Protein AF-0000000081436185 (afdb_homodimer)

Foldseek 3Di:
DPPPPPPPPPPPPPPPPPPPPPPPPPVPVPPPLPECQAPAAEEEAEEEQAPVCFPVNLVVVLVVCLVPVVSFQEAQDDDVVSNGGGYFYWYWYDFPDIDTQGDRHQDGDSVSVSVSSNPGHRDHRPPGDPPD/DDDDDPPPPPPPPPPPPPPPPPPPPPPPVPPPLPECQAPAAEEEAEEEQAPVCFPVNLVVVLVVCLVPVVSFQEAQDDDVVSNGGGYFYWYWYDAPDIDTQGDRHQDGDSVSVSVSSNPGHRDHRPRGPPPD

Structure (mmCIF, N/CA/C/O backbone):
data_AF-0000000081436185-model_v1
#
loop_
_entity.id
_entity.type
_entity.pdbx_description
1 polymer 'VWFA domain-containing protein'
#
loop_
_atom_site.group_PDB
_atom_site.id
_atom_site.type_symbol
_atom_site.label_atom_id
_atom_site.label_alt_id
_atom_site.label_comp_id
_atom_site.label_asym_id
_atom_site.label_entity_id
_atom_site.label_seq_id
_atom_site.pdbx_PDB_ins_code
_atom_site.Cartn_x
_atom_site.Cartn_y
_atom_site.Cartn_z
_atom_site.occupancy
_atom_site.B_iso_or_equiv
_atom_site.auth_seq_id
_atom_site.auth_comp_id
_atom_site.auth_asym_id
_atom_site.auth_atom_id
_atom_site.pdbx_PDB_model_num
ATOM 1 N N . MET A 1 1 ? 28.109 51 87.062 1 25.92 1 MET A N 1
ATOM 2 C CA . MET A 1 1 ? 27.281 50.312 86.125 1 25.92 1 MET A CA 1
ATOM 3 C C . MET A 1 1 ? 28.109 49.875 84.875 1 25.92 1 MET A C 1
ATOM 5 O O . MET A 1 1 ? 28.688 50.688 84.188 1 25.92 1 MET A O 1
ATOM 9 N N . LYS A 1 2 ? 28.938 48.719 85.125 1 35.31 2 LYS A N 1
ATOM 10 C CA . LYS A 1 2 ? 29.828 47.969 84.25 1 35.31 2 LYS A CA 1
ATOM 11 C C . LYS A 1 2 ? 29.141 47.562 82.938 1 35.31 2 LYS A C 1
ATOM 13 O O . LYS A 1 2 ? 28.109 46.906 83 1 35.31 2 LYS A O 1
ATOM 18 N N . PHE A 1 3 ? 29.219 48.5 81.938 1 30.78 3 PHE A N 1
ATOM 19 C CA . PHE A 1 3 ? 28.734 48.406 80.562 1 30.78 3 PHE A CA 1
ATOM 20 C C . PHE A 1 3 ? 29.312 47.188 79.875 1 30.78 3 PHE A C 1
ATOM 22 O O . PHE A 1 3 ? 30.531 47.094 79.688 1 30.78 3 PHE A O 1
ATOM 29 N N . ASN A 1 4 ? 28.812 45.969 80.125 1 37.28 4 ASN A N 1
ATOM 30 C CA . ASN A 1 4 ? 29.219 44.75 79.5 1 37.28 4 ASN A CA 1
ATOM 31 C C . ASN A 1 4 ? 28.984 44.781 78 1 37.28 4 ASN A C 1
ATOM 33 O O . ASN A 1 4 ? 27.859 45.062 77.562 1 37.28 4 ASN A O 1
ATOM 37 N N . LEU A 1 5 ? 29.938 45.219 77.188 1 37 5 LEU A N 1
ATOM 38 C CA . LEU A 1 5 ? 30.062 45.25 75.75 1 37 5 LEU A CA 1
ATOM 39 C C . LEU A 1 5 ? 29.844 43.875 75.125 1 37 5 LEU A C 1
ATOM 41 O O . LEU A 1 5 ? 30.578 42.938 75.438 1 37 5 LEU A O 1
ATOM 45 N N . LEU A 1 6 ? 28.609 43.438 74.875 1 37.09 6 LEU A N 1
ATOM 46 C CA . LEU A 1 6 ? 28.219 42.188 74.25 1 37.09 6 LEU A CA 1
ATOM 47 C C . LEU A 1 6 ? 28.719 42.094 72.812 1 37.09 6 LEU A C 1
ATOM 49 O O . LEU A 1 6 ? 28.531 43.031 72.062 1 37.09 6 LEU A O 1
ATOM 53 N N . PHE A 1 7 ? 29.844 41.375 72.562 1 37.44 7 PHE A N 1
ATOM 54 C CA . PHE A 1 7 ? 30.531 41.031 71.312 1 37.44 7 PHE A CA 1
ATOM 55 C C . PHE A 1 7 ? 29.609 40.219 70.438 1 37.44 7 PHE A C 1
ATOM 57 O O . PHE A 1 7 ? 29.125 39.156 70.812 1 37.44 7 PHE A O 1
ATOM 64 N N . PHE A 1 8 ? 28.734 40.844 69.625 1 36.94 8 PHE A N 1
ATOM 65 C CA . PHE A 1 8 ? 27.859 40.188 68.625 1 36.94 8 PHE A CA 1
ATOM 66 C C . PHE A 1 8 ? 28.688 39.562 67.5 1 36.94 8 PHE A C 1
ATOM 68 O O . PHE A 1 8 ? 29.484 40.219 66.875 1 36.94 8 PHE A O 1
ATOM 75 N N . THR A 1 9 ? 29.156 38.281 67.625 1 36.5 9 THR A N 1
ATOM 76 C CA . THR A 1 9 ? 29.875 37.5 66.625 1 36.5 9 THR A CA 1
ATOM 77 C C . THR A 1 9 ? 29.016 37.312 65.375 1 36.5 9 THR A C 1
ATOM 79 O O . THR A 1 9 ? 27.875 36.844 65.5 1 36.5 9 THR A O 1
ATOM 82 N N . ALA A 1 10 ? 29.047 38.188 64.375 1 36.97 10 ALA A N 1
ATOM 83 C CA . ALA A 1 10 ? 28.391 38.125 63.094 1 36.97 10 ALA A CA 1
ATOM 84 C C . ALA A 1 10 ? 28.812 36.875 62.312 1 36.97 10 ALA A C 1
ATOM 86 O O . ALA A 1 10 ? 30 36.656 62.094 1 36.97 10 ALA A O 1
ATOM 87 N N . LEU A 1 11 ? 28.141 35.688 62.531 1 37.94 11 LEU A N 1
ATOM 88 C CA . LEU A 1 11 ? 28.359 34.469 61.781 1 37.94 11 LEU A CA 1
ATOM 89 C C . LEU A 1 11 ? 28.078 34.656 60.312 1 37.94 11 LEU A C 1
ATOM 91 O O . LEU A 1 11 ? 27 35.125 59.938 1 37.94 11 LEU A O 1
ATOM 95 N N . PHE A 1 12 ? 29.125 34.969 59.438 1 36.16 12 PHE A N 1
ATOM 96 C CA . PHE A 1 12 ? 29.109 35.094 58 1 36.16 12 PHE A CA 1
ATOM 97 C C . PHE A 1 12 ? 28.719 33.781 57.344 1 36.16 12 PHE A C 1
ATOM 99 O O . PHE A 1 12 ? 29.406 32.781 57.5 1 36.16 12 PHE A O 1
ATOM 106 N N . VAL A 1 13 ? 27.453 33.406 57.281 1 36.16 13 VAL A N 1
ATOM 107 C CA . VAL A 1 13 ? 27 32.188 56.562 1 36.16 13 VAL A CA 1
ATOM 108 C C . VAL A 1 13 ? 27.328 32.312 55.094 1 36.16 13 VAL A C 1
ATOM 110 O O . VAL A 1 13 ? 26.875 33.25 54.406 1 36.16 13 VAL A O 1
ATOM 113 N N . VAL A 1 14 ? 28.562 31.984 54.625 1 35.5 14 VAL A N 1
ATOM 114 C CA . VAL A 1 14 ? 28.906 31.922 53.219 1 35.5 14 VAL A CA 1
ATOM 115 C C . VAL A 1 14 ? 27.969 30.953 52.5 1 35.5 14 VAL A C 1
ATOM 117 O O . VAL A 1 14 ? 27.812 29.797 52.906 1 35.5 14 VAL A O 1
ATOM 120 N N . LEU A 1 15 ? 26.828 31.422 52 1 36 15 LEU A N 1
ATOM 121 C CA . LEU A 1 15 ? 25.906 30.703 51.094 1 36 15 LEU A CA 1
ATOM 122 C C . LEU A 1 15 ? 26.656 30.141 49.875 1 36 15 LEU A C 1
ATOM 124 O O . LEU A 1 15 ? 27.281 30.891 49.125 1 36 15 LEU A O 1
ATOM 128 N N . ASN A 1 16 ? 27.312 28.938 50.031 1 40.06 16 ASN A N 1
ATOM 129 C CA . ASN A 1 16 ? 27.828 28.234 48.875 1 40.06 16 ASN A CA 1
ATOM 130 C C . ASN A 1 16 ? 26.766 28.109 47.781 1 40.06 16 ASN A C 1
ATOM 132 O O . ASN A 1 16 ? 25.688 27.562 48.031 1 40.06 16 ASN A O 1
ATOM 136 N N . ALA A 1 17 ? 26.641 29.078 46.875 1 41.31 17 ALA A N 1
ATOM 137 C CA . ALA A 1 17 ? 25.844 28.922 45.625 1 41.31 17 ALA A CA 1
ATOM 138 C C . ALA A 1 17 ? 26.219 27.641 44.906 1 41.31 17 ALA A C 1
ATOM 140 O O . ALA A 1 17 ? 27.375 27.469 44.5 1 41.31 17 ALA A O 1
ATOM 141 N N . ALA A 1 18 ? 25.703 26.422 45.312 1 40.12 18 ALA A N 1
ATOM 142 C CA . ALA A 1 18 ? 25.844 25.234 44.469 1 40.12 18 ALA A CA 1
ATOM 143 C C . ALA A 1 18 ? 25.531 25.531 43 1 40.12 18 ALA A C 1
ATOM 145 O O . ALA A 1 18 ? 24.484 26.109 42.719 1 40.12 18 ALA A O 1
ATOM 146 N N . VAL A 1 19 ? 26.562 25.891 42.219 1 42.94 19 VAL A N 1
ATOM 147 C CA . VAL A 1 19 ? 26.422 25.922 40.781 1 42.94 19 VAL A CA 1
ATOM 148 C C . VAL A 1 19 ? 25.734 24.641 40.312 1 42.94 19 VAL A C 1
ATOM 150 O O . VAL A 1 19 ? 26.25 23.531 40.531 1 42.94 19 VAL A O 1
ATOM 153 N N . ILE A 1 20 ? 24.391 24.562 40.469 1 37.53 20 ILE A N 1
ATOM 154 C CA . ILE A 1 20 ? 23.703 23.438 39.844 1 37.53 20 ILE A CA 1
ATOM 155 C C . ILE A 1 20 ? 24.188 23.281 38.406 1 37.53 20 ILE A C 1
ATOM 157 O O . ILE A 1 20 ? 24.219 24.25 37.656 1 37.53 20 ILE A O 1
ATOM 161 N N . PRO A 1 21 ? 25.141 22.344 38.188 1 38.09 21 PRO A N 1
ATOM 162 C CA . PRO A 1 21 ? 25.484 22.094 36.781 1 38.09 21 PRO A CA 1
ATOM 163 C C . PRO A 1 21 ? 24.266 22.016 35.875 1 38.09 21 PRO A C 1
ATOM 165 O O . PRO A 1 21 ? 23.203 21.531 36.312 1 38.09 21 PRO A O 1
ATOM 168 N N . SER A 1 22 ? 24.016 23.109 35.156 1 34.81 22 SER A N 1
ATOM 169 C CA . SER A 1 22 ? 22.984 23.047 34.125 1 34.81 22 SER A CA 1
ATOM 170 C C . SER A 1 22 ? 23.125 21.766 33.312 1 34.81 22 SER A C 1
ATOM 172 O O . SER A 1 22 ? 24.141 21.547 32.656 1 34.81 22 SER A O 1
ATOM 174 N N . ASN A 1 23 ? 22.75 20.656 33.906 1 38.59 23 ASN A N 1
ATOM 175 C CA . ASN A 1 23 ? 22.672 19.531 33 1 38.59 23 ASN A CA 1
ATOM 176 C C . ASN A 1 23 ? 22.047 19.938 31.656 1 38.59 23 ASN A C 1
ATOM 178 O O . ASN A 1 23 ? 20.938 20.453 31.625 1 38.59 23 ASN A O 1
ATOM 182 N N . LYS A 1 24 ? 22.906 20.438 30.766 1 34.75 24 LYS A N 1
ATOM 183 C CA . LYS A 1 24 ? 22.438 20.578 29.375 1 34.75 24 LYS A CA 1
ATOM 184 C C . LYS A 1 24 ? 21.516 19.422 29 1 34.75 24 LYS A C 1
ATOM 186 O O . LYS A 1 24 ? 21.859 18.266 29.172 1 34.75 24 LYS A O 1
ATOM 191 N N . ILE A 1 25 ? 20.219 19.609 29.297 1 37.22 25 ILE A N 1
ATOM 192 C CA . ILE A 1 25 ? 19.25 18.672 28.719 1 37.22 25 ILE A CA 1
ATOM 193 C C . ILE A 1 25 ? 19.703 18.281 27.312 1 37.22 25 ILE A C 1
ATOM 195 O O . ILE A 1 25 ? 19.938 19.156 26.469 1 37.22 25 ILE A O 1
ATOM 199 N N . PRO A 1 26 ? 20.406 17.156 27.203 1 36.91 26 PRO A N 1
ATOM 200 C CA . PRO A 1 26 ? 20.641 16.75 25.828 1 36.91 26 PRO A CA 1
ATOM 201 C C . PRO A 1 26 ? 19.453 17.047 24.906 1 36.91 26 PRO A C 1
ATOM 203 O O . PRO A 1 26 ? 18.297 16.922 25.344 1 36.91 26 PRO A O 1
ATOM 206 N N . SER A 1 27 ? 19.453 18.109 24.156 1 33.97 27 SER A N 1
ATOM 207 C CA . SER A 1 27 ? 18.484 18.297 23.094 1 33.97 27 SER 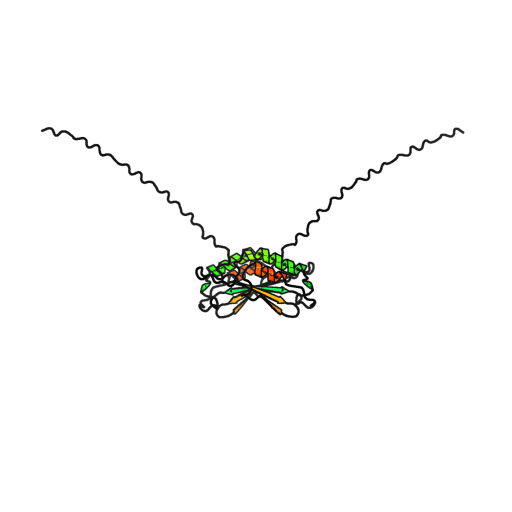A CA 1
ATOM 208 C C . SER A 1 27 ? 18.109 16.969 22.453 1 33.97 27 SER A C 1
ATOM 210 O O . SER A 1 27 ? 18.938 16.344 21.766 1 33.97 27 SER A O 1
ATOM 212 N N . SER A 1 28 ? 17.484 16.109 23.141 1 34.41 28 SER A N 1
ATOM 213 C CA . SER A 1 28 ? 16.953 14.961 22.422 1 34.41 28 SER A CA 1
ATOM 214 C C . SER A 1 28 ? 16.344 15.375 21.094 1 34.41 28 SER A C 1
ATOM 216 O O . SER A 1 28 ? 15.469 16.234 21.031 1 34.41 28 SER A O 1
ATOM 218 N N . LYS A 1 29 ? 17.125 15.523 20.094 1 39.25 29 LYS A N 1
ATOM 219 C CA . LYS A 1 29 ? 16.531 15.664 18.766 1 39.25 29 LYS A CA 1
ATOM 220 C C . LYS A 1 29 ? 15.164 14.977 18.703 1 39.25 29 LYS A C 1
ATOM 222 O O . LYS A 1 29 ? 15.016 13.844 19.156 1 39.25 29 LYS A O 1
ATOM 227 N N . PRO A 1 30 ? 14.016 15.602 18.766 1 36.97 30 PRO A N 1
ATOM 228 C CA . PRO A 1 30 ? 12.781 14.828 18.625 1 36.97 30 PRO A CA 1
ATOM 229 C C . PRO A 1 30 ? 12.961 13.609 17.734 1 36.97 30 PRO A C 1
ATOM 231 O O . PRO A 1 30 ? 13.484 13.719 16.609 1 36.97 30 PRO A O 1
ATOM 234 N N . GLU A 1 31 ? 13.367 12.516 18.203 1 38.06 31 GLU A N 1
ATOM 235 C CA . GLU A 1 31 ? 13.312 11.297 17.391 1 38.06 31 GLU A CA 1
ATOM 236 C C . GLU A 1 31 ? 12.133 11.32 16.438 1 38.06 31 GLU A C 1
ATOM 238 O O . GLU A 1 31 ? 10.984 11.484 16.859 1 38.06 31 GLU A O 1
ATOM 243 N N . CYS A 1 32 ? 12.086 12.039 15.391 1 42.16 32 CYS A N 1
ATOM 244 C CA . CYS A 1 32 ? 11.039 11.883 14.391 1 42.16 32 CYS A CA 1
ATOM 245 C C . CYS A 1 32 ? 10.461 10.477 14.414 1 42.16 32 CYS A C 1
ATOM 247 O O . CYS A 1 32 ? 11.164 9.508 14.148 1 42.16 32 CYS A O 1
ATOM 249 N N . SER A 1 33 ? 9.711 10.109 15.43 1 45.59 33 SER A N 1
ATOM 250 C CA . SER A 1 33 ? 9.008 8.828 15.367 1 45.59 33 SER A CA 1
ATOM 251 C C . SER A 1 33 ? 8.664 8.461 13.93 1 45.59 33 SER A C 1
ATOM 253 O O . SER A 1 33 ? 8 9.227 13.227 1 45.59 33 SER A O 1
ATOM 255 N N . THR A 1 34 ? 9.57 7.883 13.188 1 55.25 34 THR A N 1
ATOM 256 C CA . THR A 1 34 ? 9.555 7.395 11.812 1 55.25 34 THR A CA 1
ATOM 257 C C . THR A 1 34 ? 8.242 6.66 11.516 1 55.25 34 THR A C 1
ATOM 259 O O . THR A 1 34 ? 8.094 6.059 10.453 1 55.25 34 THR A O 1
ATOM 262 N N . ASN A 1 35 ? 7.273 6.652 12.633 1 57.28 35 ASN A N 1
ATOM 263 C CA . ASN A 1 35 ? 6.039 5.93 12.328 1 57.28 35 ASN A CA 1
ATOM 264 C C . ASN A 1 35 ? 5 6.84 11.688 1 57.28 35 ASN A C 1
ATOM 266 O O . ASN A 1 35 ? 4.715 7.926 12.203 1 57.28 35 ASN A O 1
ATOM 270 N N . ALA A 1 36 ? 4.727 6.602 10.469 1 58.69 36 ALA A N 1
ATOM 271 C CA . ALA A 1 36 ? 3.646 7.301 9.781 1 58.69 36 ALA A CA 1
ATOM 272 C C . ALA A 1 36 ? 2.381 7.328 10.633 1 58.69 36 ALA A C 1
ATOM 274 O O . ALA A 1 36 ? 1.294 7.629 10.133 1 58.69 36 ALA A O 1
ATOM 275 N N . SER A 1 37 ? 2.496 7.023 11.969 1 60.16 37 SER A N 1
ATOM 276 C CA . SER A 1 37 ? 1.305 6.875 12.797 1 60.16 37 SER A CA 1
ATOM 277 C C . SER A 1 37 ? 0.565 8.203 12.938 1 60.16 37 SER A C 1
ATOM 279 O O . SER A 1 37 ? -0.641 8.219 13.195 1 60.16 37 SER A O 1
ATOM 281 N N . THR A 1 38 ? 1.162 9.219 12.57 1 62.47 38 THR A N 1
ATOM 282 C CA . THR A 1 38 ? 0.462 10.484 12.742 1 62.47 38 THR A CA 1
ATOM 283 C C . THR A 1 38 ? -0.053 11.008 11.398 1 62.47 38 THR A C 1
ATOM 285 O O . THR A 1 38 ? -0.713 12.047 11.344 1 62.47 38 THR A O 1
ATOM 288 N N . ALA A 1 39 ? 0.207 10.266 10.453 1 73.5 39 ALA A N 1
ATOM 289 C CA . ALA A 1 39 ? -0.214 10.695 9.125 1 73.5 39 ALA A CA 1
ATOM 290 C C . ALA A 1 39 ? -1.469 9.953 8.672 1 73.5 39 ALA A C 1
ATOM 292 O O . ALA A 1 39 ? -1.671 8.789 9.039 1 73.5 39 ALA A O 1
ATOM 293 N N . TYR A 1 40 ? -2.32 10.742 8.062 1 85.56 40 TYR A N 1
ATOM 294 C CA . TYR A 1 40 ? -3.52 10.133 7.5 1 85.56 40 TYR A CA 1
ATOM 295 C C . TYR A 1 40 ? -3.211 9.438 6.176 1 85.56 40 TYR A C 1
ATOM 297 O O . TYR A 1 40 ? -3.164 10.086 5.129 1 85.56 40 TYR A O 1
ATOM 305 N N . LEU A 1 41 ? -2.934 8.156 6.402 1 92.88 41 LEU A N 1
ATOM 306 C CA . LEU A 1 41 ? -2.541 7.316 5.277 1 92.88 41 LEU A CA 1
ATOM 307 C C . LEU A 1 41 ? -3.438 6.086 5.176 1 92.88 41 LEU A C 1
ATOM 309 O O . LEU A 1 41 ? -3.623 5.367 6.16 1 92.88 41 LEU A O 1
ATOM 313 N N . ASP A 1 42 ? -4.07 5.938 4.02 1 94.56 42 ASP A N 1
ATOM 314 C CA . ASP A 1 42 ? -4.734 4.691 3.664 1 94.56 42 ASP A CA 1
ATOM 315 C C . ASP A 1 42 ? -3.975 3.959 2.559 1 94.56 42 ASP A C 1
ATOM 317 O O . ASP A 1 42 ? -3.439 4.59 1.646 1 94.56 42 ASP A O 1
ATOM 321 N N . ILE A 1 43 ? -3.967 2.639 2.662 1 97 43 ILE A N 1
ATOM 322 C CA . ILE A 1 43 ? -3.268 1.807 1.688 1 97 43 ILE A CA 1
ATOM 323 C C . ILE A 1 43 ? -4.246 0.814 1.062 1 97 43 ILE A C 1
ATOM 325 O O . ILE A 1 43 ? -5.016 0.162 1.77 1 97 43 ILE A O 1
ATOM 329 N N . ILE A 1 44 ? -4.219 0.711 -0.234 1 98.25 44 ILE A N 1
ATOM 330 C CA . ILE A 1 44 ? -4.941 -0.336 -0.946 1 98.25 44 ILE A CA 1
ATOM 331 C C . ILE A 1 44 ? -3.951 -1.315 -1.571 1 98.25 44 ILE A C 1
ATOM 333 O O . ILE A 1 44 ? -3.09 -0.917 -2.359 1 98.25 44 ILE A O 1
ATOM 337 N N . LEU A 1 45 ? -4.062 -2.506 -1.196 1 97.75 45 LEU A N 1
ATOM 338 C CA . LEU A 1 45 ? -3.34 -3.586 -1.856 1 97.75 45 LEU A CA 1
ATOM 339 C C . LEU A 1 45 ? -4.168 -4.184 -2.988 1 97.75 45 LEU A C 1
ATOM 341 O O . LEU A 1 45 ? -5.254 -4.719 -2.752 1 97.75 45 LEU A O 1
ATOM 345 N N . MET A 1 46 ? -3.676 -4.105 -4.168 1 97.19 46 MET A N 1
ATOM 346 C CA . MET A 1 46 ? -4.281 -4.75 -5.332 1 97.19 46 MET A CA 1
ATOM 347 C C . MET A 1 46 ? -3.514 -6.012 -5.715 1 97.19 46 MET A C 1
ATOM 349 O O . MET A 1 46 ? -2.367 -5.938 -6.16 1 97.19 46 MET A O 1
ATOM 353 N N . ILE A 1 47 ? -4.207 -7.098 -5.641 1 95.19 47 ILE A N 1
ATOM 354 C CA . ILE A 1 47 ? -3.512 -8.375 -5.773 1 95.19 47 ILE A CA 1
ATOM 355 C C . ILE A 1 47 ? -4.098 -9.156 -6.945 1 95.19 47 ILE A C 1
ATOM 357 O O . ILE A 1 47 ? -5.305 -9.406 -6.996 1 95.19 47 ILE A O 1
ATOM 361 N N . ASP A 1 48 ? -3.266 -9.57 -7.844 1 92.31 48 ASP A N 1
ATOM 362 C CA . ASP A 1 48 ? -3.654 -10.5 -8.898 1 92.31 48 ASP A CA 1
ATOM 363 C C . ASP A 1 48 ? -3.893 -11.906 -8.336 1 92.31 48 ASP A C 1
ATOM 365 O O . ASP A 1 48 ? -3.033 -12.453 -7.648 1 92.31 48 ASP A O 1
ATOM 369 N N . THR A 1 49 ? -5.047 -12.422 -8.625 1 94.19 49 THR A N 1
ATOM 370 C CA . THR A 1 49 ? -5.336 -13.773 -8.164 1 94.19 49 THR A CA 1
ATOM 371 C C . THR A 1 49 ? -5.582 -14.711 -9.344 1 94.19 49 THR A C 1
ATOM 373 O O . THR A 1 49 ? -6.242 -15.742 -9.195 1 94.19 49 THR A O 1
ATOM 376 N N . SER A 1 50 ? -5.125 -14.234 -10.508 1 89.31 50 SER A N 1
ATOM 377 C CA . SER A 1 50 ? -5.273 -15.102 -11.68 1 89.31 50 SER A CA 1
ATOM 378 C C . SER A 1 50 ? -4.457 -16.375 -11.531 1 89.31 50 SER A C 1
ATOM 380 O O . SER A 1 50 ? -3.646 -16.5 -10.609 1 89.31 50 SER A O 1
ATOM 382 N N . ALA A 1 51 ? -4.648 -17.359 -12.508 1 88.06 51 ALA A N 1
ATOM 383 C CA . ALA A 1 51 ? -4.066 -18.703 -12.445 1 88.06 51 ALA A CA 1
ATOM 384 C C . ALA A 1 51 ? -2.545 -18.625 -12.359 1 88.06 51 ALA A C 1
ATOM 386 O O . ALA A 1 51 ? -1.923 -19.438 -11.664 1 88.06 51 ALA A O 1
ATOM 387 N N . ASN A 1 52 ? -1.943 -17.609 -12.898 1 82.56 52 ASN A N 1
ATOM 388 C CA . ASN A 1 52 ? -0.489 -17.516 -12.961 1 82.56 52 ASN A CA 1
ATOM 389 C C . ASN A 1 52 ? 0.114 -17.219 -11.594 1 82.56 52 ASN A C 1
ATOM 391 O O . ASN A 1 52 ? 1.299 -17.469 -11.359 1 82.56 52 ASN A O 1
ATOM 395 N N . MET A 1 53 ? -0.582 -16.625 -10.688 1 86.5 53 MET A N 1
ATOM 396 C CA . MET A 1 53 ? -0.081 -16.312 -9.352 1 86.5 53 MET A CA 1
ATOM 397 C C . MET A 1 53 ? 0.112 -17.594 -8.539 1 86.5 53 MET A C 1
ATOM 399 O O . MET A 1 53 ? 1.104 -17.719 -7.816 1 86.5 53 MET A O 1
ATOM 403 N N . GLY A 1 54 ? -0.765 -18.438 -8.656 1 87.06 54 GLY A N 1
ATOM 404 C CA . GLY A 1 54 ? -0.679 -19.672 -7.875 1 87.06 54 GLY A CA 1
ATOM 405 C C . GLY A 1 54 ? -0.611 -19.406 -6.379 1 87.06 54 GLY A C 1
ATOM 406 O O . GLY A 1 54 ? -0.552 -18.266 -5.945 1 87.06 54 GLY A O 1
ATOM 407 N N . SER A 1 55 ? -0.574 -20.5 -5.625 1 90.38 55 SER A N 1
ATOM 408 C CA . SER A 1 55 ? -0.619 -20.422 -4.172 1 90.38 55 SER A CA 1
ATOM 409 C C . SER A 1 55 ? 0.713 -19.938 -3.604 1 90.38 55 SER A C 1
ATOM 411 O O . SER A 1 55 ? 0.747 -19.25 -2.578 1 90.38 55 SER A O 1
ATOM 413 N N . ILE A 1 56 ? 1.76 -20.234 -4.289 1 89.12 56 ILE A N 1
ATOM 414 C CA . ILE A 1 56 ? 3.088 -19.891 -3.795 1 89.12 56 ILE A CA 1
ATOM 415 C C . ILE A 1 56 ? 3.258 -18.359 -3.799 1 89.12 56 ILE A C 1
ATOM 417 O O . ILE A 1 56 ? 3.693 -17.781 -2.805 1 89.12 56 ILE A O 1
ATOM 421 N N . ASN A 1 57 ? 2.842 -17.734 -4.891 1 88 57 ASN A N 1
ATOM 422 C CA . ASN A 1 57 ? 2.996 -16.297 -5 1 88 57 ASN A CA 1
ATOM 423 C C . ASN A 1 57 ? 2.045 -15.555 -4.062 1 88 57 ASN A C 1
ATOM 425 O O . ASN A 1 57 ? 2.4 -14.523 -3.498 1 88 57 ASN A O 1
ATOM 429 N N . LEU A 1 58 ? 0.898 -16.078 -3.865 1 93.12 58 LEU A N 1
ATOM 430 C CA . LEU A 1 58 ? -0.043 -15.461 -2.932 1 93.12 58 LEU A CA 1
ATOM 431 C C . LEU A 1 58 ? 0.472 -15.57 -1.499 1 93.12 58 LEU A C 1
ATOM 433 O O . LEU A 1 58 ? 0.331 -14.625 -0.715 1 93.12 58 LEU A O 1
ATOM 437 N N . ARG A 1 59 ? 1.086 -16.672 -1.185 1 92.81 59 ARG A N 1
ATOM 438 C CA . ARG A 1 59 ? 1.683 -16.828 0.138 1 92.81 59 ARG A CA 1
ATOM 439 C C . ARG A 1 59 ? 2.846 -15.867 0.333 1 92.81 59 ARG A C 1
ATOM 441 O O . ARG A 1 59 ? 3.049 -15.344 1.432 1 92.81 59 ARG A O 1
ATOM 448 N N . LYS A 1 60 ? 3.545 -15.656 -0.728 1 90.31 60 LYS A N 1
ATOM 449 C CA . LYS A 1 60 ? 4.641 -14.695 -0.646 1 90.31 60 LYS A CA 1
ATOM 450 C C . LYS A 1 60 ? 4.129 -13.305 -0.298 1 90.31 60 LYS A C 1
ATOM 452 O O . LYS A 1 60 ? 4.754 -12.586 0.486 1 90.31 60 LYS A O 1
ATOM 457 N N . ILE A 1 61 ? 3.049 -12.938 -0.901 1 93.19 61 ILE A N 1
ATOM 458 C CA . ILE A 1 61 ? 2.453 -11.648 -0.569 1 93.19 61 ILE A CA 1
ATOM 459 C C . ILE A 1 61 ? 2.102 -11.609 0.917 1 93.19 61 ILE A C 1
ATOM 461 O O . ILE A 1 61 ? 2.432 -10.648 1.615 1 93.19 61 ILE A O 1
ATOM 465 N N . SER A 1 62 ? 1.501 -12.664 1.354 1 94.81 62 SER A N 1
ATOM 466 C CA . SER A 1 62 ? 1.1 -12.727 2.756 1 94.81 62 SER A CA 1
ATOM 467 C C . SER A 1 62 ? 2.309 -12.633 3.68 1 94.81 62 SER A C 1
ATOM 469 O O . SER A 1 62 ? 2.299 -11.859 4.645 1 94.81 62 SER A O 1
ATOM 471 N N . THR A 1 63 ? 3.324 -13.328 3.414 1 92.06 63 THR A N 1
ATOM 472 C CA . THR A 1 63 ? 4.527 -13.336 4.238 1 92.06 63 THR A CA 1
ATOM 473 C C . THR A 1 63 ? 5.211 -11.969 4.207 1 92.06 63 THR A C 1
ATOM 475 O O . THR A 1 63 ? 5.637 -11.461 5.242 1 92.06 63 THR A O 1
ATOM 478 N N . THR A 1 64 ? 5.281 -11.406 3 1 90.38 64 THR A N 1
ATOM 479 C CA . THR A 1 64 ? 5.91 -10.094 2.867 1 90.38 64 THR A CA 1
ATOM 480 C C . THR A 1 64 ? 5.152 -9.047 3.678 1 90.38 64 THR A C 1
ATOM 482 O O . THR A 1 64 ? 5.762 -8.234 4.375 1 90.38 64 THR A O 1
ATOM 485 N N . MET A 1 65 ? 3.857 -9.094 3.57 1 93.81 65 MET A N 1
ATOM 486 C CA . MET A 1 65 ? 3.055 -8.109 4.297 1 93.81 65 MET A CA 1
ATOM 487 C C . MET A 1 65 ? 3.191 -8.305 5.805 1 93.81 65 MET A C 1
ATOM 489 O O . MET A 1 65 ? 3.209 -7.336 6.562 1 93.81 65 MET A O 1
ATOM 493 N N . SER A 1 66 ? 3.303 -9.492 6.203 1 92.44 66 SER A N 1
ATOM 494 C CA . SER A 1 66 ? 3.457 -9.758 7.629 1 92.44 66 SER A CA 1
ATOM 495 C C . SER A 1 66 ? 4.789 -9.234 8.148 1 92.44 66 SER A C 1
ATOM 497 O O . SER A 1 66 ? 4.918 -8.914 9.336 1 92.44 66 SER A O 1
ATOM 499 N N . LEU A 1 67 ? 5.703 -9.047 7.336 1 88.56 67 LEU A N 1
ATOM 500 C CA . LEU A 1 67 ? 7.023 -8.555 7.715 1 88.56 67 LEU A CA 1
ATOM 501 C C . LEU A 1 67 ? 7.07 -7.031 7.676 1 88.56 67 LEU A C 1
ATOM 503 O O . LEU A 1 67 ? 7.734 -6.402 8.5 1 88.56 67 LEU A O 1
ATOM 507 N N . ILE A 1 68 ? 6.336 -6.477 6.793 1 89 68 ILE A N 1
ATOM 508 C CA . ILE A 1 68 ? 6.469 -5.055 6.5 1 89 68 ILE A CA 1
ATOM 509 C C . ILE A 1 68 ? 5.453 -4.262 7.32 1 89 68 ILE A C 1
ATOM 511 O O . ILE A 1 68 ? 5.762 -3.174 7.812 1 89 68 ILE A O 1
ATOM 515 N N . MET A 1 69 ? 4.359 -4.801 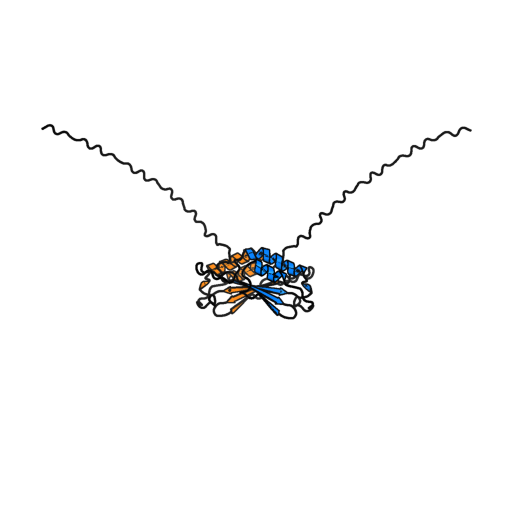7.582 1 91.25 69 MET A N 1
ATOM 516 C CA . MET A 1 69 ? 3.223 -4.031 8.078 1 91.25 69 MET A CA 1
ATOM 517 C C . MET A 1 69 ? 3.395 -3.691 9.555 1 91.25 69 MET A C 1
ATOM 519 O O . MET A 1 69 ? 2.791 -2.74 10.047 1 91.25 69 MET A O 1
ATOM 523 N N . PRO A 1 70 ? 4.238 -4.359 10.25 1 89 70 PRO A N 1
ATOM 524 C CA . PRO A 1 70 ? 4.48 -3.945 11.633 1 89 70 PRO A CA 1
ATOM 525 C C . PRO A 1 70 ? 5.125 -2.564 11.734 1 89 70 PRO A C 1
ATOM 527 O O . PRO A 1 70 ? 5.16 -1.972 12.812 1 89 70 PRO A O 1
ATOM 530 N N . LYS A 1 71 ? 5.543 -2.021 10.703 1 84.62 71 LYS A N 1
ATOM 531 C CA . LYS A 1 71 ? 6.125 -0.681 10.695 1 84.62 71 LYS A CA 1
ATOM 532 C C . LYS A 1 71 ? 5.035 0.389 10.695 1 84.62 71 LYS A C 1
ATOM 534 O O . LYS A 1 71 ? 5.324 1.573 10.883 1 84.62 71 LYS A O 1
ATOM 539 N N . PHE A 1 72 ? 3.773 -0.036 10.422 1 86.88 72 PHE A N 1
ATOM 540 C CA . PHE A 1 72 ? 2.607 0.835 10.5 1 86.88 72 PHE A CA 1
ATOM 541 C C . PHE A 1 72 ? 1.777 0.521 11.734 1 86.88 72 PHE A C 1
ATOM 543 O O . PHE A 1 72 ? 1.777 -0.614 12.219 1 86.88 72 PHE A O 1
ATOM 550 N N . THR A 1 73 ? 1.201 1.587 12.273 1 87.5 73 THR A N 1
ATOM 551 C CA . THR A 1 73 ? 0.079 1.32 13.164 1 87.5 73 THR A CA 1
ATOM 552 C C . THR A 1 73 ? -1.213 1.143 12.375 1 87.5 73 THR A C 1
ATOM 554 O O . THR A 1 73 ? -1.761 2.111 11.844 1 87.5 73 THR A O 1
ATOM 557 N N . ILE A 1 74 ? -1.666 -0.131 12.328 1 91.81 74 ILE A N 1
ATOM 558 C CA . ILE A 1 74 ? -2.779 -0.481 11.453 1 91.81 74 ILE A CA 1
ATOM 559 C C . ILE A 1 74 ? -4.078 -0.506 12.258 1 91.81 74 ILE A C 1
ATOM 561 O O . ILE A 1 74 ? -4.113 -1.02 13.375 1 91.81 74 ILE A O 1
ATOM 565 N N . GLY A 1 75 ? -5.059 0.091 11.695 1 90.31 75 GLY A N 1
ATOM 566 C CA . GLY A 1 75 ? -6.383 0.046 12.297 1 90.31 75 GLY A CA 1
ATOM 567 C C . GLY A 1 75 ? -7.27 1.2 11.875 1 90.31 75 GLY A C 1
ATOM 568 O O . GLY A 1 75 ? -6.801 2.15 11.242 1 90.31 75 GLY A O 1
ATOM 569 N N . ASN A 1 76 ? -8.539 1.081 12.141 1 83.56 76 ASN A N 1
ATOM 570 C CA . ASN A 1 76 ? -9.484 2.121 11.75 1 83.56 76 ASN A CA 1
ATOM 571 C C . ASN A 1 76 ? -9.758 3.094 12.898 1 83.56 76 ASN A C 1
ATOM 573 O O . ASN A 1 76 ? -10.578 3.998 12.766 1 83.56 76 ASN A O 1
ATOM 577 N N . ASN A 1 77 ? -8.961 2.967 13.883 1 78.62 77 ASN A N 1
ATOM 578 C CA . ASN A 1 77 ? -9.18 3.811 15.055 1 78.62 77 ASN A CA 1
ATOM 579 C C . ASN A 1 77 ? -8.484 5.164 14.906 1 78.62 77 ASN A C 1
ATOM 581 O O . ASN A 1 77 ? -7.438 5.262 14.266 1 78.62 77 ASN A O 1
ATOM 585 N N . TRP A 1 78 ? -9.242 6.086 15.414 1 73.62 78 TRP A N 1
ATOM 586 C CA . TRP A 1 78 ? -8.672 7.422 15.531 1 73.62 78 TRP A CA 1
ATOM 587 C C . TRP A 1 78 ? -8.227 7.703 16.953 1 73.62 78 TRP A C 1
ATOM 589 O O . TRP A 1 78 ? -8.93 7.367 17.906 1 73.62 78 TRP A O 1
ATOM 599 N N . ASN A 1 79 ? -6.867 8.062 16.922 1 70.31 79 ASN A N 1
ATOM 600 C CA . ASN A 1 79 ? -6.398 8.531 18.234 1 70.31 79 ASN A CA 1
ATOM 601 C C . ASN A 1 79 ? -6.523 10.047 18.359 1 70.31 79 ASN A C 1
ATOM 603 O O . ASN A 1 79 ? -5.629 10.789 17.953 1 70.31 79 ASN A O 1
ATOM 607 N N . ILE A 1 80 ? -7.621 10.492 18.844 1 61.56 80 ILE A N 1
ATOM 608 C CA . ILE A 1 80 ? -7.965 11.906 18.969 1 61.56 80 ILE A CA 1
ATOM 609 C C . ILE A 1 80 ? -6.938 12.609 19.844 1 61.56 80 ILE A C 1
ATOM 611 O O . ILE A 1 80 ? -6.48 13.711 19.531 1 61.56 80 ILE A O 1
ATOM 615 N N . SER A 1 81 ? -6.664 11.977 20.875 1 64.94 81 SER A N 1
ATOM 616 C CA . SER A 1 81 ? -5.77 12.609 21.844 1 64.94 81 SER A CA 1
ATOM 617 C C . SER A 1 81 ? -4.402 12.883 21.234 1 64.94 81 SER A C 1
ATOM 619 O O . SER A 1 81 ? -3.752 13.875 21.562 1 64.94 81 SER A O 1
ATOM 621 N N . GLN A 1 82 ? -4.152 12.078 20.297 1 63.56 82 GLN A N 1
ATOM 622 C CA . GLN A 1 82 ? -2.832 12.227 19.688 1 63.56 82 GLN A CA 1
ATOM 623 C C . GLN A 1 82 ? -2.924 12.875 18.312 1 63.56 82 GLN A C 1
ATOM 625 O O . GLN A 1 82 ? -1.908 13.273 17.75 1 63.56 82 GLN A O 1
ATOM 630 N N . GLY A 1 83 ? -4.145 13.039 17.953 1 64.69 83 GLY A N 1
ATOM 631 C CA . GLY A 1 83 ? -4.379 13.727 16.688 1 64.69 83 GLY A CA 1
ATOM 632 C C . GLY A 1 83 ? -3.988 12.906 15.484 1 64.69 83 GLY A C 1
ATOM 633 O O . GLY A 1 83 ? -3.576 13.453 14.461 1 64.69 83 GLY A O 1
ATOM 634 N N . TYR A 1 84 ? -3.809 11.57 15.711 1 69.5 84 TYR A N 1
ATOM 635 C CA . TYR A 1 84 ? -3.414 10.828 14.516 1 69.5 84 TYR A CA 1
ATOM 636 C C . TYR A 1 84 ? -4.367 9.672 14.258 1 69.5 84 TYR A C 1
ATOM 638 O O . TYR A 1 84 ? -5.152 9.289 15.133 1 69.5 84 TYR A O 1
ATOM 646 N N . ARG A 1 85 ? -4.418 9.305 13.031 1 77.69 85 ARG A N 1
ATOM 647 C CA . ARG A 1 85 ? -5.172 8.133 12.602 1 77.69 85 ARG A CA 1
ATOM 648 C C . ARG A 1 85 ? -4.234 6.992 12.227 1 77.69 85 ARG A C 1
ATOM 650 O O . ARG A 1 85 ? -3.158 7.219 11.672 1 77.69 85 ARG A O 1
ATOM 657 N N . ASN A 1 86 ? -4.73 5.832 12.672 1 87.81 86 ASN A N 1
ATOM 658 C CA . ASN A 1 86 ? -4.016 4.641 12.219 1 87.81 86 ASN A CA 1
ATOM 659 C C . ASN A 1 86 ? -4.094 4.48 10.703 1 87.81 86 ASN A C 1
ATOM 661 O O . ASN A 1 86 ? -4.957 5.074 10.055 1 87.81 86 ASN A O 1
ATOM 665 N N . THR A 1 87 ? -3.1 3.777 10.195 1 91.88 87 THR A N 1
ATOM 666 C CA . THR A 1 87 ? -3.143 3.439 8.781 1 91.88 87 THR A CA 1
ATOM 667 C C . THR A 1 87 ? -4.223 2.398 8.508 1 91.88 87 THR A C 1
ATOM 669 O O . THR A 1 87 ? -4.297 1.376 9.188 1 91.88 87 THR A O 1
ATOM 672 N N . ARG A 1 88 ? -5.066 2.676 7.602 1 94.62 88 ARG A N 1
ATOM 673 C CA . ARG A 1 88 ? -6.07 1.699 7.184 1 94.62 88 ARG A CA 1
ATOM 674 C C . ARG A 1 88 ? -5.648 1.001 5.895 1 94.62 88 ARG A C 1
ATOM 676 O O . ARG A 1 88 ? -4.969 1.594 5.055 1 94.62 88 ARG A O 1
ATOM 683 N N . ILE A 1 89 ? -6.059 -0.231 5.82 1 96.81 89 ILE A N 1
ATOM 684 C CA . ILE A 1 89 ? -5.676 -1.037 4.668 1 96.81 89 ILE A CA 1
ATOM 685 C C . ILE A 1 89 ? -6.918 -1.651 4.027 1 96.81 89 ILE A C 1
ATOM 687 O O . ILE A 1 89 ? -7.812 -2.131 4.727 1 96.81 89 ILE A O 1
ATOM 691 N N . SER A 1 90 ? -7.047 -1.534 2.781 1 98.31 90 SER A N 1
ATOM 692 C CA . SER A 1 90 ? -8.016 -2.26 1.962 1 98.31 90 SER A CA 1
ATOM 693 C C . SER A 1 90 ? -7.316 -3.264 1.048 1 98.31 90 SER A C 1
ATOM 695 O O . SER A 1 90 ? -6.172 -3.053 0.645 1 98.31 90 SER A O 1
ATOM 697 N N . VAL A 1 91 ? -8.031 -4.34 0.745 1 98.62 91 VAL A N 1
ATOM 698 C CA . VAL A 1 91 ? -7.492 -5.352 -0.159 1 98.62 91 VAL A CA 1
ATOM 699 C C . VAL A 1 91 ? -8.453 -5.566 -1.324 1 98.62 91 VAL A C 1
ATOM 701 O O . VAL A 1 91 ? -9.633 -5.863 -1.115 1 98.62 91 VAL A O 1
ATOM 704 N N . VAL A 1 92 ? -7.977 -5.441 -2.467 1 98.31 92 VAL A N 1
ATOM 705 C CA . VAL A 1 92 ? -8.695 -5.68 -3.711 1 98.31 92 VAL A CA 1
ATOM 706 C C . VAL A 1 92 ? -7.992 -6.766 -4.52 1 98.31 92 VAL A C 1
ATOM 708 O O . VAL A 1 92 ? -6.77 -6.73 -4.684 1 98.31 92 VAL A O 1
ATOM 711 N N . THR A 1 93 ? -8.742 -7.738 -4.973 1 96.56 93 THR A N 1
ATOM 712 C CA . THR A 1 93 ? -8.18 -8.75 -5.863 1 96.56 93 THR A CA 1
ATOM 713 C C . THR A 1 93 ? -8.695 -8.562 -7.289 1 96.56 93 THR A C 1
ATOM 715 O O . THR A 1 93 ? -9.734 -7.938 -7.5 1 96.56 93 THR A O 1
ATOM 718 N N . TYR A 1 94 ? -7.859 -9.016 -8.195 1 93.62 94 TYR A N 1
ATOM 719 C CA . TYR A 1 94 ? -8.328 -8.93 -9.57 1 93.62 94 TYR A CA 1
ATOM 720 C C . TYR A 1 94 ? -7.844 -10.133 -10.383 1 93.62 94 TYR A C 1
ATOM 722 O O . TYR A 1 94 ? -6.75 -10.648 -10.148 1 93.62 94 TYR A O 1
ATOM 730 N N . ASP A 1 95 ? -8.609 -10.555 -11.219 1 91.75 95 ASP A N 1
ATOM 731 C CA . ASP A 1 95 ? -8.383 -11.477 -12.328 1 91.75 95 ASP A CA 1
ATOM 732 C C . ASP A 1 95 ? -9.188 -11.062 -13.555 1 91.75 95 ASP A C 1
ATOM 734 O O . ASP A 1 95 ? -8.953 -9.992 -14.125 1 91.75 95 ASP A O 1
ATOM 738 N N . THR A 1 96 ? -10.367 -11.758 -13.859 1 88.06 96 THR A N 1
ATOM 739 C CA . THR A 1 96 ? -11.289 -11.281 -14.891 1 88.06 96 THR A CA 1
ATOM 740 C C . THR A 1 96 ? -12.125 -10.117 -14.359 1 88.06 96 THR A C 1
ATOM 742 O O . THR A 1 96 ? -12.391 -9.156 -15.078 1 88.06 96 THR A O 1
ATOM 745 N N . ASN A 1 97 ? -12.352 -10.234 -13.055 1 90.81 97 ASN A N 1
ATOM 746 C CA . ASN A 1 97 ? -13.086 -9.188 -12.344 1 90.81 97 ASN A CA 1
ATOM 747 C C . ASN A 1 97 ? -12.328 -8.711 -11.109 1 90.81 97 ASN A C 1
ATOM 749 O O . ASN A 1 97 ? -11.445 -9.414 -10.609 1 90.81 97 ASN A O 1
ATOM 753 N N . ALA A 1 98 ? -12.695 -7.473 -10.758 1 94.25 98 ALA A N 1
ATOM 754 C CA . ALA A 1 98 ? -12.156 -6.941 -9.508 1 94.25 98 ALA A CA 1
ATOM 755 C C . ALA A 1 98 ? -13.117 -7.18 -8.352 1 94.25 98 ALA A C 1
ATOM 757 O O . ALA A 1 98 ? -14.336 -7.094 -8.523 1 94.25 98 ALA A O 1
ATOM 758 N N . LYS A 1 99 ? -12.539 -7.504 -7.172 1 96.31 99 LYS A N 1
ATOM 759 C CA . LYS A 1 99 ? -13.32 -7.75 -5.965 1 96.31 99 LYS A CA 1
ATOM 760 C C . LYS A 1 99 ? -12.672 -7.105 -4.746 1 96.31 99 LYS A C 1
ATOM 762 O O . LYS A 1 99 ? -11.477 -7.285 -4.508 1 96.31 99 LYS A O 1
ATOM 767 N N . ILE A 1 100 ? -13.492 -6.355 -3.99 1 98.25 100 ILE A N 1
ATOM 768 C CA . ILE A 1 100 ? -13.031 -5.914 -2.678 1 98.25 100 ILE A CA 1
ATOM 769 C C . ILE A 1 100 ? -13.164 -7.059 -1.677 1 98.25 100 ILE A C 1
ATOM 771 O O . ILE A 1 100 ? -14.266 -7.5 -1.366 1 98.25 100 ILE A O 1
ATOM 775 N N . VAL A 1 101 ? -12.031 -7.473 -1.178 1 98.31 101 VAL A N 1
ATOM 776 C CA . VAL A 1 101 ? -12.07 -8.602 -0.255 1 98.31 101 VAL A CA 1
ATOM 777 C C . VAL A 1 101 ? -11.984 -8.102 1.184 1 98.31 101 VAL A C 1
ATOM 779 O O . VAL A 1 101 ? -12.312 -8.828 2.123 1 98.31 101 VAL A O 1
ATOM 782 N N . ALA A 1 102 ? -11.508 -6.895 1.353 1 98.5 102 ALA A N 1
ATOM 783 C CA . ALA A 1 102 ? -11.492 -6.211 2.643 1 98.5 102 ALA A CA 1
ATOM 784 C C . ALA A 1 102 ? -11.562 -4.695 2.461 1 98.5 102 ALA A C 1
ATOM 786 O O . ALA A 1 102 ? -10.789 -4.121 1.69 1 98.5 102 ALA A O 1
ATOM 787 N N . ASN A 1 103 ? -12.484 -4.109 3.158 1 97.81 103 ASN A N 1
ATOM 788 C CA . ASN A 1 103 ? -12.57 -2.652 3.182 1 97.81 103 ASN A CA 1
ATOM 789 C C . ASN A 1 103 ? -11.688 -2.055 4.273 1 97.81 103 ASN A C 1
ATOM 791 O O . ASN A 1 103 ? -11.07 -2.789 5.047 1 97.81 103 ASN A O 1
ATOM 795 N N . PHE A 1 104 ? -11.75 -0.783 4.328 1 96.06 104 PHE A N 1
ATOM 796 C CA . PHE A 1 104 ? -10.883 -0.071 5.262 1 96.06 104 PHE A CA 1
ATOM 797 C C . PHE A 1 104 ? -11.297 -0.353 6.703 1 96.06 104 PHE A C 1
ATOM 799 O O . PHE A 1 104 ? -10.508 -0.157 7.629 1 96.06 104 PHE A O 1
ATOM 806 N N . THR A 1 105 ? -12.453 -0.819 6.949 1 95.69 105 THR A N 1
ATOM 807 C CA . THR A 1 105 ? -12.938 -1.043 8.305 1 95.69 105 THR A CA 1
ATOM 808 C C . THR A 1 105 ? -12.695 -2.486 8.734 1 95.69 105 THR A C 1
ATOM 810 O O . THR A 1 105 ? -12.844 -2.822 9.914 1 95.69 105 THR A O 1
ATOM 813 N N . ASP A 1 106 ? -12.273 -3.287 7.863 1 97.12 106 ASP A N 1
ATOM 814 C CA . ASP A 1 106 ? -12.242 -4.723 8.125 1 97.12 106 ASP A CA 1
ATOM 815 C C . ASP A 1 106 ? -10.914 -5.125 8.773 1 97.12 106 ASP A C 1
ATOM 817 O O . ASP A 1 106 ? -10.812 -6.195 9.383 1 97.12 106 ASP A O 1
ATOM 821 N N . ILE A 1 107 ? -9.883 -4.422 8.547 1 96.88 107 ILE A N 1
ATOM 822 C CA . ILE A 1 107 ? -8.547 -4.789 9 1 96.88 107 ILE A CA 1
ATOM 823 C C . ILE A 1 107 ? -8.133 -3.889 10.164 1 96.88 107 ILE A C 1
ATOM 825 O O . ILE A 1 107 ? -7.871 -2.697 9.969 1 96.88 107 ILE A O 1
ATOM 829 N N . ASN A 1 108 ? -8 -4.453 11.383 1 94.81 108 ASN A N 1
ATOM 830 C CA . ASN A 1 108 ? -7.695 -3.664 12.57 1 94.81 108 ASN A CA 1
ATOM 831 C C . ASN A 1 108 ? -6.371 -4.094 13.203 1 94.81 108 ASN A C 1
ATOM 833 O O . ASN A 1 108 ? -5.965 -3.551 14.234 1 94.81 108 ASN A O 1
ATOM 837 N N . SER A 1 109 ? -5.715 -5.039 12.641 1 94.94 109 SER A N 1
ATOM 838 C CA . SER A 1 109 ? -4.434 -5.547 13.125 1 94.94 109 SER A CA 1
ATOM 839 C C . SER A 1 109 ? -3.672 -6.266 12.016 1 94.94 109 SER A C 1
ATOM 841 O O . SER A 1 109 ? -4.234 -6.559 10.953 1 94.94 109 SER A O 1
ATOM 843 N N . ILE A 1 110 ? -2.5 -6.555 12.297 1 95.06 110 ILE A N 1
ATOM 844 C CA . ILE A 1 110 ? -1.687 -7.328 11.367 1 95.06 110 ILE A CA 1
ATOM 845 C C . ILE A 1 110 ? -2.26 -8.734 11.227 1 95.06 110 ILE A C 1
ATOM 847 O O . ILE A 1 110 ? -2.238 -9.312 10.133 1 95.06 110 ILE A O 1
ATOM 851 N N . GLY A 1 111 ? -2.727 -9.242 12.344 1 97.25 111 GLY A N 1
ATOM 852 C CA . GLY A 1 111 ? -3.375 -10.547 12.305 1 97.25 111 GLY A CA 1
ATOM 853 C C . GLY A 1 111 ? -4.559 -10.594 11.359 1 97.25 111 GLY A C 1
ATOM 854 O O . GLY A 1 111 ? -4.734 -11.562 10.617 1 97.25 111 GLY A O 1
ATOM 855 N N . ASP A 1 112 ? -5.387 -9.539 11.367 1 97.88 112 ASP A N 1
ATOM 856 C CA . ASP A 1 112 ? -6.512 -9.461 10.445 1 97.88 112 ASP A CA 1
ATOM 857 C C . ASP A 1 112 ? -6.039 -9.508 8.992 1 97.88 112 ASP A C 1
ATOM 859 O O . ASP A 1 112 ? -6.602 -10.234 8.172 1 97.88 112 ASP A O 1
ATOM 863 N N . LEU A 1 113 ? -5.055 -8.711 8.75 1 98 113 LEU A N 1
ATOM 864 C CA . LEU A 1 113 ? -4.523 -8.664 7.395 1 98 113 LEU A CA 1
ATOM 865 C C . LEU A 1 113 ? -4 -10.031 6.961 1 98 113 LEU A C 1
ATOM 867 O O . LEU A 1 113 ? -4.34 -10.516 5.883 1 98 113 LEU A O 1
ATOM 871 N N . SER A 1 114 ? -3.223 -10.625 7.816 1 97.44 114 SER A N 1
ATOM 872 C CA . SER A 1 114 ? -2.656 -11.93 7.512 1 97.44 114 SER A CA 1
ATOM 873 C C . SER A 1 114 ? -3.752 -12.961 7.25 1 97.44 114 SER A C 1
ATOM 875 O O . SER A 1 114 ? -3.65 -13.758 6.316 1 97.44 114 SER A O 1
ATOM 877 N N . ASN A 1 115 ? -4.773 -12.914 8.023 1 98.19 115 ASN A N 1
ATOM 878 C CA . ASN A 1 115 ? -5.883 -13.844 7.844 1 98.19 115 ASN A CA 1
ATOM 879 C C . ASN A 1 115 ? -6.551 -13.672 6.484 1 98.19 115 ASN A C 1
ATOM 881 O O . ASN A 1 115 ? -6.82 -14.648 5.789 1 98.19 115 ASN A O 1
ATOM 885 N N . ILE A 1 116 ? -6.805 -12.453 6.109 1 98.12 116 ILE A N 1
ATOM 886 C CA . ILE A 1 116 ? -7.445 -12.156 4.832 1 98.12 116 ILE A CA 1
ATOM 887 C C . ILE A 1 116 ? -6.559 -12.641 3.686 1 98.12 116 ILE A C 1
ATOM 889 O O . ILE A 1 116 ? -7.027 -13.32 2.771 1 98.12 116 ILE A O 1
ATOM 893 N N . LEU A 1 117 ? -5.32 -12.328 3.777 1 97.81 117 LEU A N 1
ATOM 894 C CA . LEU A 1 117 ? -4.406 -12.68 2.695 1 97.81 117 LEU A CA 1
ATOM 895 C C . LEU A 1 117 ? -4.238 -14.188 2.59 1 97.81 117 LEU A C 1
ATOM 897 O O . LEU A 1 117 ? -4.086 -14.727 1.489 1 97.81 117 LEU A O 1
ATOM 901 N N . ASN A 1 118 ? -4.316 -14.852 3.695 1 97.44 118 ASN A N 1
ATOM 902 C CA . ASN A 1 118 ? -4.129 -16.297 3.713 1 97.44 118 ASN A CA 1
ATOM 903 C C . ASN A 1 118 ? -5.352 -17.031 3.164 1 97.44 118 ASN A C 1
ATOM 905 O O . ASN A 1 118 ? -5.293 -18.219 2.881 1 97.44 118 ASN A O 1
ATOM 909 N N . THR A 1 119 ? -6.438 -16.328 2.943 1 97.19 119 THR A N 1
ATOM 910 C CA . THR A 1 119 ? -7.629 -16.953 2.387 1 97.19 119 THR A CA 1
ATOM 911 C C . THR A 1 119 ? -7.648 -16.828 0.867 1 97.19 119 THR A C 1
ATOM 913 O O . THR A 1 119 ? -8.484 -17.438 0.198 1 97.19 119 THR A O 1
ATOM 916 N N . LEU A 1 120 ? -6.797 -16.078 0.367 1 97 120 LEU A N 1
ATOM 917 C CA . LEU A 1 120 ? -6.793 -15.859 -1.075 1 97 120 LEU A CA 1
ATOM 918 C C . LEU A 1 120 ? -6.359 -17.125 -1.815 1 97 120 LEU A C 1
ATOM 920 O O . LEU A 1 120 ? -5.465 -17.828 -1.36 1 97 120 LEU A O 1
ATOM 924 N N . THR A 1 121 ? -7.023 -17.344 -2.947 1 95.44 121 THR A N 1
ATOM 925 C CA . THR A 1 121 ? -6.691 -18.469 -3.832 1 95.44 121 THR A CA 1
ATOM 926 C C . THR A 1 121 ? -6.645 -18 -5.285 1 95.44 121 THR A C 1
ATOM 928 O O . THR A 1 121 ? -7.383 -17.094 -5.68 1 95.44 121 THR A O 1
ATOM 931 N N . ALA A 1 122 ? -5.699 -18.625 -5.996 1 92.31 122 ALA A N 1
ATOM 932 C CA . ALA A 1 122 ? -5.641 -18.328 -7.426 1 92.31 122 ALA A CA 1
ATOM 933 C C . ALA A 1 122 ? -6.859 -18.875 -8.156 1 92.31 122 ALA A C 1
ATOM 935 O O . ALA A 1 122 ? -7.312 -19.984 -7.871 1 92.31 122 ALA A O 1
ATOM 936 N N . SER A 1 123 ? -7.379 -17.969 -8.938 1 90.06 123 SER A N 1
ATOM 937 C CA . SER A 1 123 ? -8.477 -18.438 -9.781 1 90.06 123 SER A CA 1
ATOM 938 C C . SER A 1 123 ? -7.949 -19.203 -10.992 1 90.06 123 SER A C 1
ATOM 940 O O . SER A 1 123 ? -6.738 -19.344 -11.164 1 90.06 123 SER A O 1
ATOM 942 N N . ASN A 1 124 ? -8.852 -19.781 -11.812 1 84.88 124 ASN A N 1
ATOM 943 C CA . ASN A 1 124 ? -8.484 -20.484 -13.031 1 84.88 124 ASN A CA 1
ATOM 944 C C . ASN A 1 124 ? -8.383 -19.547 -14.227 1 84.88 124 ASN A C 1
ATOM 946 O O . ASN A 1 124 ? -8.086 -19.969 -15.336 1 84.88 124 ASN A O 1
ATOM 950 N N . SER A 1 125 ? -8.68 -18.312 -13.945 1 77.88 125 SER A N 1
ATOM 951 C CA . SER A 1 125 ? -8.633 -17.344 -15.039 1 77.88 125 SER A CA 1
ATOM 952 C C . SER A 1 125 ? -7.211 -17.141 -15.547 1 77.88 125 SER A C 1
ATOM 954 O O . SER A 1 125 ? -6.289 -16.938 -14.758 1 77.88 125 SER A O 1
ATOM 956 N N . GLN A 1 126 ? -7.082 -17.5 -16.875 1 69 126 GLN A N 1
ATOM 957 C CA . GLN A 1 126 ? -5.785 -17.312 -17.516 1 69 126 GLN A CA 1
ATOM 958 C C . GLN A 1 126 ? -5.613 -15.883 -18.016 1 69 126 GLN A C 1
ATOM 960 O O . GLN A 1 126 ? -4.531 -15.5 -18.453 1 69 126 GLN A O 1
ATOM 965 N N . GLU A 1 127 ? -6.766 -15.148 -18.156 1 58.16 127 GLU A N 1
ATOM 966 C CA . GLU A 1 127 ? -6.742 -13.805 -18.703 1 58.16 127 GLU A CA 1
ATOM 967 C C . GLU A 1 127 ? -5.984 -12.844 -17.781 1 58.16 127 GLU A C 1
ATOM 969 O O . GLU A 1 127 ? -5.832 -11.664 -18.109 1 58.16 127 GLU A O 1
ATOM 974 N N . ALA A 1 128 ? -5.824 -13.109 -16.688 1 52.78 128 ALA A N 1
ATOM 975 C CA . ALA A 1 128 ? -5.48 -11.945 -15.875 1 52.78 128 ALA A CA 1
ATOM 976 C C . ALA A 1 128 ? -4.27 -11.211 -16.453 1 52.78 128 ALA A C 1
ATOM 978 O O . ALA A 1 128 ? -3.457 -11.812 -17.156 1 52.78 128 ALA A O 1
ATOM 979 N N . ASN A 1 129 ? -4.277 -9.719 -16.203 1 48.41 129 ASN A N 1
ATOM 980 C CA . ASN A 1 129 ? -3.727 -8.422 -16.594 1 48.41 129 ASN A CA 1
AT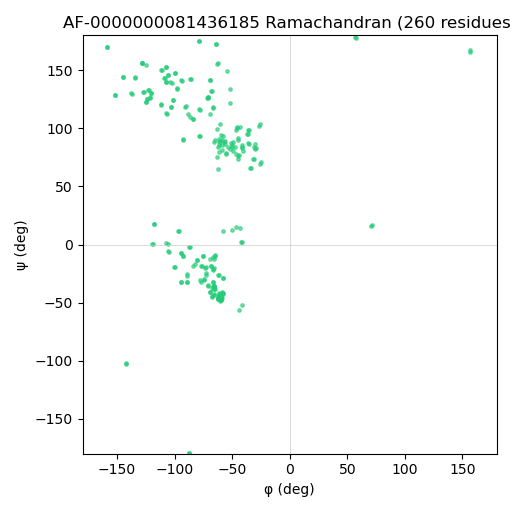OM 981 C C . ASN A 1 129 ? -2.207 -8.391 -16.453 1 48.41 129 ASN A C 1
ATOM 983 O O . ASN A 1 129 ? -1.618 -7.328 -16.266 1 48.41 129 ASN A O 1
ATOM 987 N N . LEU A 1 130 ? -1.617 -9.383 -16.266 1 45.22 130 LEU A N 1
ATOM 988 C CA . LEU A 1 130 ? -0.184 -9.133 -16.375 1 45.22 130 LEU A CA 1
ATOM 989 C C . LEU A 1 130 ? 0.131 -8.266 -17.594 1 45.22 130 LEU A C 1
ATOM 991 O O . LEU A 1 130 ? 1.086 -7.488 -17.578 1 45.22 130 LEU A O 1
ATOM 995 N N . LEU A 1 131 ? -0.291 -8.703 -18.828 1 41.28 131 LEU A N 1
ATOM 996 C CA . LEU A 1 131 ? 0.23 -8.203 -20.094 1 41.28 131 LEU A CA 1
ATOM 997 C C . LEU A 1 131 ? -0.279 -6.793 -20.375 1 41.28 131 LEU A C 1
ATOM 999 O O . LEU A 1 131 ? 0.15 -6.152 -21.344 1 41.28 131 LEU A O 1
ATOM 1003 N N . GLU A 1 132 ? -1.376 -6.375 -19.719 1 36.41 132 GLU A N 1
ATOM 1004 C CA . GLU A 1 132 ? -1.737 -5.074 -20.266 1 36.41 132 GLU A CA 1
ATOM 1005 C C . GLU A 1 132 ? -1.067 -3.941 -19.5 1 36.41 132 GLU A C 1
ATOM 1007 O O . GLU A 1 132 ? -0.942 -4.008 -18.281 1 36.41 132 GLU A O 1
ATOM 1012 N N . MET B 1 1 ? 62.219 -84.312 -13.461 1 24.83 1 MET B N 1
ATOM 1013 C CA . MET B 1 1 ? 60.812 -83.875 -13.398 1 24.83 1 MET B CA 1
ATOM 1014 C C . MET B 1 1 ? 60.719 -82.5 -12.773 1 24.83 1 MET B C 1
ATOM 1016 O O . MET B 1 1 ? 59.75 -81.75 -13.008 1 24.83 1 MET B O 1
ATOM 1020 N N . LYS B 1 2 ? 61.438 -82.25 -11.523 1 30.81 2 LYS B N 1
ATOM 1021 C CA . LYS B 1 2 ? 60.781 -81.312 -10.586 1 30.81 2 LYS B CA 1
ATOM 1022 C C . LYS B 1 2 ? 60.781 -79.875 -11.117 1 30.81 2 LYS B C 1
ATOM 1024 O O . LYS B 1 2 ? 61.844 -79.375 -11.523 1 30.81 2 LYS B O 1
ATOM 1029 N N . PHE B 1 3 ? 59.531 -79.438 -1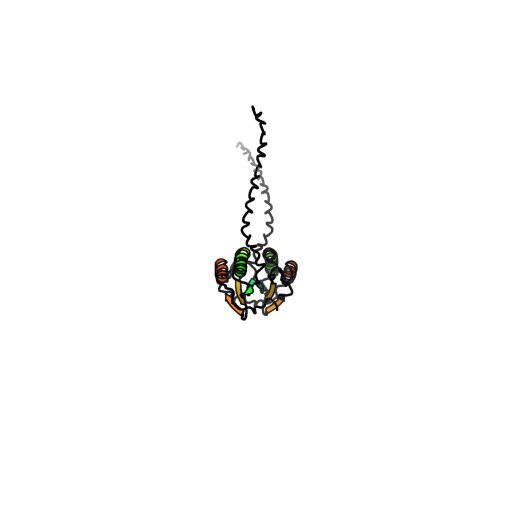1.422 1 31.45 3 PHE B N 1
ATOM 1030 C CA . PHE B 1 3 ? 58.938 -78.188 -11.867 1 31.45 3 PHE B CA 1
ATOM 1031 C C . PHE B 1 3 ? 59.219 -77.062 -10.867 1 31.45 3 PHE B C 1
ATOM 1033 O O . PHE B 1 3 ? 58.906 -77.25 -9.68 1 31.45 3 PHE B O 1
ATOM 1040 N N . ASN B 1 4 ? 60.25 -76.375 -11.008 1 36.66 4 ASN B N 1
ATOM 1041 C CA . ASN B 1 4 ? 60.531 -75.188 -10.172 1 36.66 4 ASN B CA 1
ATOM 1042 C C . ASN B 1 4 ? 59.344 -74.188 -10.156 1 36.66 4 ASN B C 1
ATOM 1044 O O . ASN B 1 4 ? 58.656 -74.062 -11.164 1 36.66 4 ASN B O 1
ATOM 1048 N N . LEU B 1 5 ? 58.812 -73.875 -9.023 1 36.12 5 LEU B N 1
ATOM 1049 C CA . LEU B 1 5 ? 57.781 -73.125 -8.289 1 36.12 5 LEU B CA 1
ATOM 1050 C C . LEU B 1 5 ? 57.969 -71.625 -8.5 1 36.12 5 LEU B C 1
ATOM 1052 O O . LEU B 1 5 ? 58.969 -71 -8.086 1 36.12 5 LEU B O 1
ATOM 1056 N N . LEU B 1 6 ? 57.812 -71.062 -9.703 1 34.81 6 LEU B N 1
ATOM 1057 C CA . LEU B 1 6 ? 57.938 -69.625 -9.891 1 34.81 6 LEU B CA 1
ATOM 1058 C C . LEU B 1 6 ? 56.906 -68.875 -9.062 1 34.81 6 LEU B C 1
ATOM 1060 O O . LEU B 1 6 ? 55.719 -69.25 -9.086 1 34.81 6 LEU B O 1
ATOM 1064 N N . PHE B 1 7 ? 57.281 -68.25 -7.914 1 34.88 7 PHE B N 1
ATOM 1065 C CA . PHE B 1 7 ? 56.625 -67.438 -6.93 1 34.88 7 PHE B CA 1
ATOM 1066 C C . PHE B 1 7 ? 56.125 -66.125 -7.566 1 34.88 7 PHE B C 1
ATOM 1068 O O . PHE B 1 7 ? 56.906 -65.375 -8.094 1 34.88 7 PHE B O 1
ATOM 1075 N N . PHE B 1 8 ? 55.031 -66.125 -8.344 1 34.31 8 PHE B N 1
ATOM 1076 C CA . PHE B 1 8 ? 54.438 -64.938 -8.891 1 34.31 8 PHE B CA 1
ATOM 1077 C C . PHE B 1 8 ? 53.906 -64.062 -7.773 1 34.31 8 PHE B C 1
ATOM 1079 O O . PHE B 1 8 ? 53.094 -64.5 -6.945 1 34.31 8 PHE B O 1
ATOM 1086 N N . THR B 1 9 ? 54.688 -63.125 -7.195 1 34.22 9 THR B N 1
ATOM 1087 C CA . THR B 1 9 ? 54.25 -62.156 -6.203 1 34.22 9 THR B CA 1
ATOM 1088 C C . THR B 1 9 ? 53.156 -61.219 -6.77 1 34.22 9 THR B C 1
ATOM 1090 O O . THR B 1 9 ? 53.375 -60.594 -7.812 1 34.22 9 THR B O 1
ATOM 1093 N N . ALA B 1 10 ? 51.906 -61.562 -6.691 1 34.66 10 ALA B N 1
ATOM 1094 C CA . ALA B 1 10 ? 50.719 -60.781 -7.059 1 34.66 10 ALA B CA 1
ATOM 1095 C C . ALA B 1 10 ? 50.656 -59.469 -6.285 1 34.66 10 ALA B C 1
ATOM 1097 O O . ALA B 1 10 ? 50.75 -59.469 -5.055 1 34.66 10 ALA B O 1
ATOM 1098 N N . LEU B 1 11 ? 51.188 -58.344 -6.859 1 36.5 11 LEU B N 1
ATOM 1099 C CA . LEU B 1 11 ? 51.062 -56.969 -6.352 1 36.5 11 LEU B CA 1
ATOM 1100 C C . LEU B 1 11 ? 49.625 -56.562 -6.191 1 36.5 11 LEU B C 1
ATOM 1102 O O . LEU B 1 11 ? 48.844 -56.594 -7.16 1 36.5 11 LEU B O 1
ATOM 1106 N N . PHE B 1 12 ? 48.938 -56.844 -5.023 1 33.69 12 PHE B N 1
ATOM 1107 C CA . PHE B 1 12 ? 47.594 -56.406 -4.652 1 33.69 12 PHE B CA 1
ATOM 1108 C C . PHE B 1 12 ? 47.5 -54.875 -4.629 1 33.69 12 PHE B C 1
ATOM 1110 O O . PHE B 1 12 ? 48.25 -54.219 -3.91 1 33.69 12 PHE B O 1
ATOM 1117 N N . VAL B 1 13 ? 47.312 -54.219 -5.789 1 32.34 13 VAL B N 1
ATOM 1118 C CA . VAL B 1 13 ? 47.031 -52.781 -5.852 1 32.34 13 VAL B CA 1
ATOM 1119 C C . VAL B 1 13 ? 45.781 -52.469 -5.027 1 32.34 13 VAL B C 1
ATOM 1121 O O . VAL B 1 13 ? 44.719 -53.062 -5.227 1 32.34 13 VAL B O 1
ATOM 1124 N N . VAL B 1 14 ? 45.875 -52.188 -3.725 1 33.34 14 VAL B N 1
ATOM 1125 C CA . VAL B 1 14 ? 44.812 -51.688 -2.857 1 33.34 14 VAL B CA 1
ATOM 1126 C C . VAL B 1 14 ? 44.219 -50.406 -3.447 1 33.34 14 VAL B C 1
ATOM 1128 O O . VAL B 1 14 ? 44.969 -49.438 -3.688 1 33.34 14 VAL B O 1
ATOM 1131 N N . LEU B 1 15 ? 43.344 -50.5 -4.453 1 33.31 15 LEU B N 1
ATOM 1132 C CA . LEU B 1 15 ? 42.562 -49.344 -4.895 1 33.31 15 LEU B CA 1
ATOM 1133 C C . LEU B 1 15 ? 41.875 -48.656 -3.713 1 33.31 15 LEU B C 1
ATOM 1135 O O . LEU B 1 15 ? 41.125 -49.312 -2.973 1 33.31 15 LEU B O 1
ATOM 1139 N N . ASN B 1 16 ? 42.594 -47.75 -3.002 1 37.75 16 ASN B N 1
ATOM 1140 C CA . ASN B 1 16 ? 41.938 -46.875 -2.037 1 37.75 16 ASN B CA 1
ATOM 1141 C C . ASN B 1 16 ? 40.719 -46.188 -2.652 1 37.75 16 ASN B C 1
ATOM 1143 O O . ASN B 1 16 ? 40.844 -45.469 -3.66 1 37.75 16 ASN B O 1
ATOM 1147 N N . ALA B 1 17 ? 39.531 -46.781 -2.672 1 39.47 17 ALA B N 1
ATOM 1148 C CA . ALA B 1 17 ? 38.281 -46.094 -2.957 1 39.47 17 ALA B CA 1
ATOM 1149 C C . ALA B 1 17 ? 38.188 -44.812 -2.139 1 39.47 17 ALA B C 1
ATOM 1151 O O . ALA B 1 17 ? 38.281 -44.844 -0.909 1 39.47 17 ALA B O 1
ATOM 1152 N N . ALA B 1 18 ? 38.781 -43.656 -2.6 1 38.97 18 ALA B N 1
ATOM 1153 C CA . ALA B 1 18 ? 38.5 -42.344 -2.012 1 38.97 18 ALA B CA 1
ATOM 1154 C C . ALA B 1 18 ? 37 -42.188 -1.792 1 38.97 18 ALA B C 1
ATOM 1156 O O . ALA B 1 18 ? 36.188 -42.406 -2.707 1 38.97 18 ALA B O 1
ATOM 1157 N N . VAL B 1 19 ? 36.5 -42.594 -0.621 1 40.94 19 VAL B N 1
ATOM 1158 C CA . VAL B 1 19 ? 35.156 -42.188 -0.201 1 40.94 19 VAL B CA 1
ATOM 1159 C C . VAL B 1 19 ? 34.938 -40.688 -0.469 1 40.94 19 VAL B C 1
ATOM 1161 O O . VAL B 1 19 ? 35.719 -39.844 0.039 1 40.94 19 VAL B O 1
ATOM 1164 N N . ILE B 1 20 ? 34.719 -40.344 -1.755 1 36.94 20 ILE B N 1
ATOM 1165 C CA . ILE B 1 20 ? 34.312 -38.969 -1.954 1 36.94 20 ILE B CA 1
ATOM 1166 C C . ILE B 1 20 ? 33.219 -38.594 -0.932 1 36.94 20 ILE B C 1
ATOM 1168 O O . ILE B 1 20 ? 32.25 -39.312 -0.747 1 36.94 20 ILE B O 1
ATOM 1172 N N . PRO B 1 21 ? 33.656 -37.875 0.14 1 36.62 21 PRO B N 1
ATOM 1173 C CA . PRO B 1 21 ? 32.625 -37.406 1.052 1 36.62 21 PRO B CA 1
ATOM 1174 C C . PRO B 1 21 ? 31.438 -36.781 0.318 1 36.62 21 PRO B C 1
ATOM 1176 O O . PRO B 1 21 ? 31.609 -36.125 -0.726 1 36.62 21 PRO B O 1
ATOM 1179 N N . SER B 1 22 ? 30.375 -37.562 0.184 1 33.72 22 SER B N 1
ATOM 1180 C CA . SER B 1 22 ? 29.141 -36.938 -0.303 1 33.72 22 SER B CA 1
ATOM 1181 C C . SER B 1 22 ? 28.875 -35.594 0.378 1 33.72 22 SER B C 1
ATOM 1183 O O . SER B 1 22 ? 28.75 -35.531 1.604 1 33.72 22 SER B O 1
ATOM 1185 N N . ASN B 1 23 ? 29.609 -34.594 -0.061 1 37.72 23 ASN B N 1
ATOM 1186 C CA . ASN B 1 23 ? 29.156 -33.312 0.427 1 37.72 23 ASN B CA 1
ATOM 1187 C C . ASN B 1 23 ? 27.625 -33.219 0.402 1 37.72 23 ASN B C 1
ATOM 1189 O O . ASN B 1 23 ? 27 -33.375 -0.65 1 37.72 23 ASN B O 1
ATOM 1193 N N . LYS B 1 24 ? 27.016 -33.75 1.453 1 33.94 24 LYS B N 1
ATOM 1194 C CA . LYS B 1 24 ? 25.609 -33.406 1.629 1 33.94 24 LYS B CA 1
ATOM 1195 C C . LYS B 1 24 ? 25.328 -31.969 1.187 1 33.94 24 LYS B C 1
ATOM 1197 O O . LYS B 1 24 ? 26 -31.031 1.634 1 33.94 24 LYS B O 1
ATOM 1202 N N . ILE B 1 25 ? 25.047 -31.797 -0.122 1 37.31 25 ILE B N 1
ATOM 1203 C CA . ILE B 1 25 ? 24.5 -30.5 -0.505 1 37.31 25 ILE B CA 1
ATOM 1204 C C . ILE B 1 25 ? 23.547 -30 0.582 1 37.31 25 ILE B C 1
ATOM 1206 O O . ILE B 1 25 ? 22.625 -30.719 0.976 1 37.31 25 ILE B O 1
ATOM 1210 N N . PRO B 1 26 ? 24.078 -29.172 1.484 1 35.91 26 PRO B N 1
ATOM 1211 C CA . PRO B 1 26 ? 23.094 -28.578 2.4 1 35.91 26 PRO B CA 1
ATOM 1212 C C . PRO B 1 26 ? 21.75 -28.281 1.722 1 35.91 26 PRO B C 1
ATOM 1214 O O . PRO B 1 26 ? 21.734 -27.875 0.561 1 35.91 26 PRO B O 1
ATOM 1217 N N . SER B 1 27 ? 20.766 -29.109 1.85 1 34.41 27 SER B N 1
ATOM 1218 C CA . SER B 1 27 ? 19.406 -28.734 1.46 1 34.41 27 SER B CA 1
ATOM 1219 C C . SER B 1 27 ? 19.141 -27.266 1.734 1 34.41 27 SER B C 1
ATOM 1221 O O . SER B 1 27 ? 19.094 -26.844 2.891 1 34.41 27 SER B O 1
ATOM 1223 N N . SER B 1 28 ? 19.797 -26.391 1.066 1 34.31 28 SER B N 1
ATOM 1224 C CA . SER B 1 28 ? 19.359 -25.016 1.204 1 34.31 28 SER B CA 1
ATOM 1225 C C . SER B 1 28 ? 17.844 -24.906 1.221 1 34.31 28 SER B C 1
ATOM 1227 O O . SER B 1 28 ? 17.172 -25.359 0.289 1 34.31 28 SER B O 1
ATOM 1229 N N . LYS B 1 29 ? 17.219 -25.156 2.305 1 38.25 29 LYS B N 1
ATOM 1230 C CA . LYS B 1 29 ? 15.812 -24.781 2.365 1 38.25 29 LYS B CA 1
ATOM 1231 C C . LYS B 1 29 ? 15.516 -23.625 1.411 1 38.25 29 LYS B C 1
ATOM 1233 O O . LYS B 1 29 ? 16.281 -22.672 1.333 1 38.25 29 LYS B O 1
ATOM 1238 N N . PRO B 1 30 ? 14.914 -23.781 0.267 1 36.53 30 PRO B N 1
ATOM 1239 C CA . PRO B 1 30 ? 14.625 -22.594 -0.538 1 36.53 30 PRO B CA 1
ATOM 1240 C C . PRO B 1 30 ? 14.375 -21.344 0.313 1 36.53 30 PRO B C 1
ATOM 1242 O O . PRO B 1 30 ? 13.57 -21.375 1.243 1 36.53 30 PRO B O 1
ATOM 1245 N N . GLU B 1 31 ? 15.305 -20.641 0.731 1 37.56 31 GLU B N 1
ATOM 1246 C CA . GLU B 1 31 ? 15.07 -19.344 1.345 1 37.56 31 GLU B CA 1
ATOM 1247 C C . GLU B 1 31 ? 13.836 -18.672 0.746 1 37.56 31 GLU B C 1
ATOM 1249 O O . GLU B 1 31 ? 13.758 -18.469 -0.469 1 37.56 31 GLU B O 1
ATOM 1254 N N . CYS B 1 32 ? 12.625 -19.047 0.997 1 41.78 32 CYS B N 1
ATOM 1255 C CA . CYS B 1 32 ? 11.477 -18.266 0.566 1 41.78 32 CYS B CA 1
ATOM 1256 C C . CYS B 1 32 ? 11.844 -16.797 0.419 1 41.78 32 CYS B C 1
ATOM 1258 O O . CYS B 1 32 ? 12.188 -16.141 1.401 1 41.78 32 CYS B O 1
ATOM 1260 N N . SER B 1 33 ? 12.648 -16.422 -0.565 1 45.47 33 SER B N 1
ATOM 1261 C CA . SER B 1 33 ? 12.852 -15.008 -0.823 1 45.47 33 SER B CA 1
ATOM 1262 C C . SER B 1 33 ? 11.617 -14.195 -0.448 1 45.47 33 SER B C 1
ATOM 1264 O O . SER B 1 33 ? 10.516 -14.461 -0.94 1 45.47 33 SER B O 1
ATOM 1266 N N . THR B 1 34 ? 11.445 -13.852 0.807 1 54.94 34 THR B N 1
ATOM 1267 C CA . THR B 1 34 ? 10.406 -13.07 1.463 1 54.94 34 THR B CA 1
ATOM 1268 C C . THR B 1 34 ? 10.039 -11.852 0.623 1 54.94 34 THR B C 1
ATOM 1270 O O . THR B 1 34 ? 9.266 -11 1.065 1 54.94 34 THR B O 1
ATOM 1273 N N . ASN B 1 35 ? 10.758 -11.742 -0.668 1 56.97 35 ASN B N 1
ATOM 1274 C CA . ASN B 1 35 ? 10.398 -10.547 -1.427 1 56.97 35 ASN B CA 1
ATOM 1275 C C . ASN B 1 35 ? 9.164 -10.789 -2.293 1 56.97 35 ASN B C 1
ATOM 1277 O O . ASN B 1 35 ? 9.102 -11.766 -3.041 1 56.97 35 ASN B O 1
ATOM 1281 N N . ALA B 1 36 ? 8.094 -10.188 -1.925 1 58.19 36 ALA B N 1
ATOM 1282 C CA . ALA B 1 36 ? 6.895 -10.203 -2.762 1 58.19 36 ALA B CA 1
ATOM 1283 C C . ALA B 1 36 ? 7.246 -9.969 -4.227 1 58.19 36 ALA B C 1
ATOM 1285 O O . ALA B 1 36 ? 6.367 -9.695 -5.047 1 58.19 36 ALA B O 1
ATOM 1286 N N . SER B 1 37 ? 8.562 -10.086 -4.609 1 60.12 37 SER B N 1
ATOM 1287 C CA . SER B 1 37 ? 8.992 -9.711 -5.957 1 60.12 37 SER B CA 1
ATOM 1288 C C . SER B 1 37 ? 8.391 -10.641 -7.004 1 60.12 37 SER B C 1
ATOM 1290 O O . SER B 1 37 ? 8.242 -10.258 -8.164 1 60.12 37 SER B O 1
ATOM 1292 N N . THR B 1 38 ? 7.828 -11.656 -6.574 1 62.06 38 THR B N 1
ATOM 1293 C CA . THR B 1 38 ? 7.281 -12.562 -7.586 1 62.06 38 THR B CA 1
ATOM 1294 C C . THR B 1 38 ? 5.758 -12.477 -7.613 1 62.06 38 THR B C 1
ATOM 1296 O O . THR B 1 38 ? 5.113 -13.148 -8.422 1 62.06 38 THR B O 1
ATOM 1299 N N . ALA B 1 39 ? 5.297 -11.672 -6.824 1 73.62 39 ALA B N 1
ATOM 1300 C CA . ALA B 1 39 ? 3.842 -11.555 -6.754 1 73.62 39 ALA B CA 1
ATOM 1301 C C . ALA B 1 39 ? 3.361 -10.289 -7.465 1 73.62 39 ALA B C 1
ATOM 1303 O O . ALA B 1 39 ? 4.066 -9.281 -7.496 1 73.62 39 ALA B O 1
ATOM 1304 N N . TYR B 1 40 ? 2.268 -10.508 -8.156 1 85.69 40 TYR B N 1
ATOM 1305 C CA . TYR B 1 40 ? 1.652 -9.359 -8.812 1 85.69 40 TYR B CA 1
ATOM 1306 C C . TYR B 1 40 ? 0.854 -8.531 -7.816 1 85.69 40 TYR B C 1
ATOM 1308 O O . TYR B 1 40 ? -0.296 -8.852 -7.508 1 85.69 40 TYR B O 1
ATOM 1316 N N . LEU B 1 41 ? 1.635 -7.559 -7.332 1 92.81 41 LEU B N 1
ATOM 1317 C CA . LEU B 1 41 ? 1.092 -6.676 -6.305 1 92.81 41 LEU B CA 1
ATOM 1318 C C . LEU B 1 41 ? 1.208 -5.215 -6.73 1 92.81 41 LEU B C 1
ATOM 1320 O O . LEU B 1 41 ? 2.287 -4.758 -7.117 1 92.81 41 LEU B O 1
ATOM 1324 N N . ASP B 1 42 ? 0.063 -4.539 -6.77 1 94.56 42 ASP B N 1
ATOM 1325 C CA . ASP B 1 42 ? 0.031 -3.086 -6.879 1 94.56 42 ASP B CA 1
ATOM 1326 C C . ASP B 1 42 ? -0.424 -2.443 -5.57 1 94.56 42 ASP B C 1
ATOM 1328 O O . ASP B 1 42 ? -1.311 -2.967 -4.895 1 94.56 42 ASP B O 1
ATOM 1332 N N . ILE B 1 43 ? 0.176 -1.309 -5.266 1 96.94 43 ILE B N 1
ATOM 1333 C CA . ILE B 1 43 ? -0.145 -0.588 -4.039 1 96.94 43 ILE B CA 1
ATOM 1334 C C . ILE B 1 43 ? -0.606 0.828 -4.375 1 96.94 43 ILE B C 1
ATOM 1336 O O . ILE B 1 43 ? 0.029 1.519 -5.176 1 96.94 43 ILE B O 1
ATOM 1340 N N . ILE B 1 44 ? -1.69 1.252 -3.789 1 98.25 44 ILE B N 1
ATOM 1341 C CA . ILE B 1 44 ? -2.125 2.643 -3.854 1 98.25 44 ILE B CA 1
ATOM 1342 C C . ILE B 1 44 ? -1.994 3.289 -2.475 1 98.25 44 ILE B C 1
ATOM 1344 O O . ILE B 1 44 ? -2.57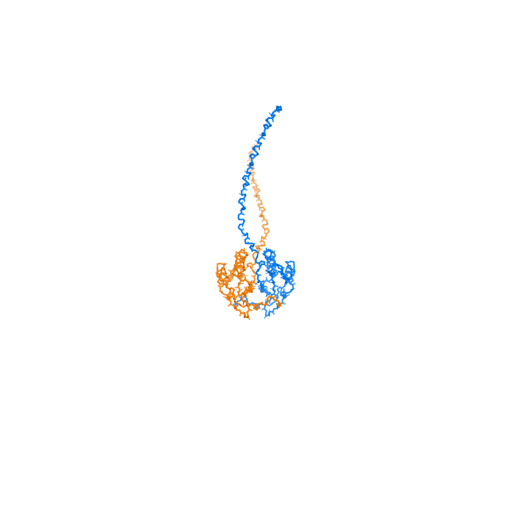4 2.807 -1.5 1 98.25 44 ILE B O 1
ATOM 1348 N N . LEU B 1 45 ? -1.232 4.289 -2.418 1 97.75 45 LEU B N 1
ATOM 1349 C CA . LEU B 1 45 ? -1.173 5.137 -1.234 1 97.75 45 LEU B CA 1
ATOM 1350 C C . LEU B 1 45 ? -2.18 6.277 -1.333 1 97.75 45 LEU B C 1
ATOM 1352 O O . LEU B 1 45 ? -2.096 7.109 -2.24 1 97.75 45 LEU B O 1
ATOM 1356 N N . MET B 1 46 ? -3.098 6.336 -0.436 1 97.19 46 MET B N 1
ATOM 1357 C CA . MET B 1 46 ? -4.047 7.438 -0.316 1 97.19 46 MET B CA 1
ATOM 1358 C C . MET B 1 46 ? -3.666 8.359 0.837 1 97.19 46 MET B C 1
ATOM 1360 O O . MET B 1 46 ? -3.744 7.969 2.002 1 97.19 46 MET B O 1
ATOM 1364 N N . ILE B 1 47 ? -3.389 9.57 0.484 1 95.25 47 ILE B N 1
ATOM 1365 C CA . ILE B 1 47 ? -2.807 10.469 1.476 1 95.25 47 ILE B CA 1
ATOM 1366 C C . ILE B 1 47 ? -3.703 11.688 1.654 1 95.25 47 ILE B C 1
ATOM 1368 O O . ILE B 1 47 ? -4.012 12.383 0.685 1 95.25 47 ILE B O 1
ATOM 1372 N N . ASP B 1 48 ? -4.066 11.977 2.854 1 92.38 48 ASP B N 1
ATOM 1373 C CA . ASP B 1 48 ? -4.75 13.219 3.191 1 92.38 48 ASP B CA 1
ATOM 1374 C C . ASP B 1 48 ? -3.795 14.414 3.111 1 92.38 48 ASP B C 1
ATOM 1376 O O . ASP B 1 48 ? -2.721 14.398 3.717 1 92.38 48 ASP B O 1
ATOM 1380 N N . THR B 1 49 ? -4.199 15.375 2.354 1 94.31 49 THR B N 1
ATOM 1381 C CA . THR B 1 49 ? -3.361 16.562 2.252 1 94.31 49 THR B CA 1
ATOM 1382 C C . THR B 1 49 ? -4.102 17.797 2.768 1 94.31 49 THR B C 1
ATOM 1384 O O . THR B 1 49 ? -3.777 18.922 2.395 1 94.31 49 THR B O 1
ATOM 1387 N N . SER B 1 50 ? -5.156 17.5 3.529 1 89.38 50 SER B N 1
ATOM 1388 C CA . SER B 1 50 ? -5.887 18.625 4.109 1 89.38 50 SER B CA 1
ATOM 1389 C C . SER B 1 50 ? -5.012 19.406 5.082 1 89.38 50 SER B C 1
ATOM 1391 O O . SER B 1 50 ? -3.916 18.969 5.434 1 89.38 50 SER B O 1
ATOM 1393 N N . ALA B 1 51 ? -5.555 20.609 5.57 1 88.06 51 ALA B N 1
ATOM 1394 C CA . ALA B 1 51 ? -4.816 21.547 6.406 1 88.06 51 ALA B CA 1
ATOM 1395 C C . ALA B 1 51 ? -4.316 20.875 7.684 1 88.06 51 ALA B C 1
ATOM 1397 O O . ALA B 1 51 ? -3.215 21.172 8.156 1 88.06 51 ALA B O 1
ATOM 1398 N N . ASN B 1 52 ? -4.996 19.875 8.164 1 82.44 52 ASN B N 1
ATOM 1399 C CA . ASN B 1 52 ? -4.668 19.234 9.43 1 82.44 52 ASN B CA 1
ATOM 1400 C C . ASN B 1 52 ? -3.4 18.391 9.32 1 82.44 52 ASN B C 1
ATOM 1402 O O . ASN B 1 52 ? -2.756 18.109 10.328 1 82.44 52 ASN B O 1
ATOM 1406 N N . MET B 1 53 ? -3.047 17.906 8.195 1 86.56 53 MET B N 1
ATOM 1407 C CA . MET B 1 53 ? -1.849 17.094 8 1 86.56 53 MET B CA 1
ATOM 1408 C C . MET B 1 53 ? -0.588 17.938 8.164 1 86.56 53 MET B C 1
ATOM 1410 O O . MET B 1 53 ? 0.385 17.5 8.773 1 86.56 53 MET B O 1
ATOM 1414 N N . GLY B 1 54 ? -0.638 19.078 7.664 1 87.12 54 GLY B N 1
ATOM 1415 C CA . GLY B 1 54 ? 0.544 19.922 7.734 1 87.12 54 GLY B CA 1
ATOM 1416 C C . GLY B 1 54 ? 1.771 19.281 7.105 1 87.12 54 GLY B C 1
ATOM 1417 O O . GLY B 1 54 ? 1.725 18.141 6.672 1 87.12 54 GLY B O 1
ATOM 1418 N N . SER B 1 55 ? 2.859 20.031 7.117 1 90.38 55 SER B N 1
ATOM 1419 C CA . SER B 1 55 ? 4.086 19.609 6.453 1 90.38 55 SER B CA 1
ATOM 1420 C C . SER B 1 55 ? 4.797 18.516 7.254 1 90.38 55 SER B C 1
ATOM 1422 O O . SER B 1 55 ? 5.441 17.641 6.684 1 90.38 55 SER B O 1
ATOM 1424 N N . ILE B 1 56 ? 4.629 18.562 8.523 1 89.06 56 ILE B N 1
ATOM 1425 C CA . ILE B 1 56 ? 5.328 17.609 9.391 1 89.06 56 ILE B CA 1
ATOM 1426 C C . ILE B 1 56 ? 4.793 16.203 9.148 1 89.06 56 ILE B C 1
ATOM 1428 O O . ILE B 1 56 ? 5.566 15.266 8.961 1 89.06 56 ILE B O 1
ATOM 1432 N N . ASN B 1 57 ? 3.475 16.094 9.07 1 88.06 57 ASN B N 1
ATOM 1433 C CA . ASN B 1 57 ? 2.873 14.773 8.867 1 88.06 57 ASN B CA 1
ATOM 1434 C C . ASN B 1 57 ? 3.129 14.25 7.461 1 88.06 57 ASN B C 1
ATOM 1436 O O . ASN B 1 57 ? 3.332 13.047 7.266 1 88.06 57 ASN B O 1
ATOM 1440 N N . LEU B 1 58 ? 3.141 15.094 6.512 1 93.19 58 LEU B N 1
ATOM 1441 C CA . LEU B 1 58 ? 3.443 14.68 5.145 1 93.19 58 LEU B CA 1
ATOM 1442 C C . LEU B 1 58 ? 4.887 14.203 5.031 1 93.19 58 LEU B C 1
ATOM 1444 O O . LEU B 1 58 ? 5.168 13.219 4.336 1 93.19 58 LEU B O 1
ATOM 1448 N N . ARG B 1 59 ? 5.77 14.859 5.727 1 92.88 59 ARG B N 1
ATOM 1449 C CA . ARG B 1 59 ? 7.164 14.43 5.738 1 92.88 59 ARG B CA 1
ATOM 1450 C C . ARG B 1 59 ? 7.312 13.078 6.422 1 92.88 59 ARG B C 1
ATOM 1452 O O . ARG B 1 59 ? 8.133 12.258 6.008 1 92.88 59 ARG B O 1
ATOM 1459 N N . LYS B 1 60 ? 6.527 12.891 7.418 1 90.44 60 LYS B N 1
ATOM 1460 C CA . LYS B 1 60 ? 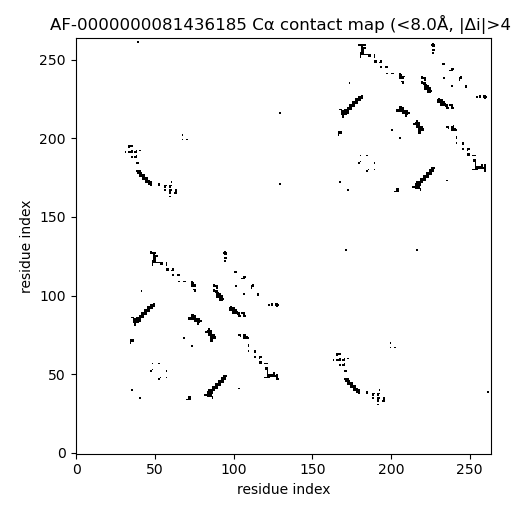6.562 11.602 8.094 1 90.44 60 LYS B CA 1
ATOM 1461 C C . LYS B 1 60 ? 6.176 10.469 7.141 1 90.44 60 LYS B C 1
ATOM 1463 O O . LYS B 1 60 ? 6.777 9.391 7.176 1 90.44 60 LYS B O 1
ATOM 1468 N N . ILE B 1 61 ? 5.176 10.711 6.359 1 93.25 61 ILE B N 1
ATOM 1469 C CA . ILE B 1 61 ? 4.789 9.711 5.371 1 93.25 61 ILE B CA 1
ATOM 1470 C C . ILE B 1 61 ? 5.965 9.43 4.434 1 93.25 61 ILE B C 1
ATOM 1472 O O . ILE B 1 61 ? 6.305 8.273 4.184 1 93.25 61 ILE B O 1
ATOM 1476 N N . SER B 1 62 ? 6.562 10.492 4 1 94.81 62 SER B N 1
ATOM 1477 C CA . SER B 1 62 ? 7.688 10.344 3.086 1 94.81 62 SER B CA 1
ATOM 1478 C C . SER B 1 62 ? 8.82 9.555 3.729 1 94.81 62 SER B C 1
ATOM 1480 O O . SER B 1 62 ? 9.367 8.625 3.121 1 94.81 62 SER B O 1
ATOM 1482 N N . THR B 1 63 ? 9.172 9.844 4.91 1 92 63 THR B N 1
ATOM 1483 C CA . THR B 1 63 ? 10.25 9.172 5.617 1 92 63 THR B CA 1
ATOM 1484 C C . THR B 1 63 ? 9.906 7.711 5.875 1 92 63 THR B C 1
ATOM 1486 O O . THR B 1 63 ? 10.742 6.824 5.68 1 92 63 THR B O 1
ATOM 1489 N N . THR B 1 64 ? 8.664 7.496 6.281 1 90.38 64 THR B N 1
ATOM 1490 C CA . THR B 1 64 ? 8.234 6.125 6.543 1 90.38 64 THR B CA 1
ATOM 1491 C C . THR B 1 64 ? 8.305 5.281 5.273 1 90.38 64 THR B C 1
ATOM 1493 O O . THR B 1 64 ? 8.797 4.148 5.305 1 90.38 64 THR B O 1
ATOM 1496 N N . MET B 1 65 ? 7.84 5.848 4.207 1 93.81 65 MET B N 1
ATOM 1497 C CA . MET B 1 65 ? 7.859 5.105 2.949 1 93.81 65 MET B CA 1
ATOM 1498 C C . MET B 1 65 ? 9.289 4.84 2.494 1 93.81 65 MET B C 1
ATOM 1500 O O . MET B 1 65 ? 9.578 3.779 1.938 1 93.81 65 MET B O 1
ATOM 1504 N N . SER B 1 66 ? 10.133 5.75 2.729 1 92.31 66 SER B N 1
ATOM 1505 C CA . SER B 1 66 ? 11.523 5.562 2.34 1 92.31 66 SER B CA 1
ATOM 1506 C C . SER B 1 66 ? 12.18 4.445 3.15 1 92.31 66 SER B C 1
ATOM 1508 O O . SER B 1 66 ? 13.117 3.805 2.686 1 92.31 66 SER B O 1
ATOM 1510 N N . LEU B 1 67 ? 11.68 4.137 4.242 1 88.56 67 LEU B N 1
ATOM 1511 C CA . LEU B 1 67 ? 12.219 3.096 5.113 1 88.56 67 LEU B CA 1
ATOM 1512 C C . LEU B 1 67 ? 11.609 1.737 4.777 1 88.56 67 LEU B C 1
ATOM 1514 O O . LEU B 1 67 ? 12.289 0.713 4.852 1 88.56 67 LEU B O 1
ATOM 1518 N N . ILE B 1 68 ? 10.414 1.76 4.363 1 88.94 68 ILE B N 1
ATOM 1519 C CA . ILE B 1 68 ? 9.656 0.521 4.234 1 88.94 68 ILE B CA 1
ATOM 1520 C C . ILE B 1 68 ? 9.758 0 2.803 1 88.94 68 ILE B C 1
ATOM 1522 O O . ILE B 1 68 ? 9.867 -1.208 2.582 1 88.94 68 ILE B O 1
ATOM 1526 N N . MET B 1 69 ? 9.859 0.828 1.883 1 91.25 69 MET B N 1
ATOM 1527 C CA . MET B 1 69 ? 9.648 0.455 0.486 1 91.25 69 MET B CA 1
ATOM 1528 C C . MET B 1 69 ? 10.859 -0.3 -0.06 1 91.25 69 MET B C 1
ATOM 1530 O O . MET B 1 69 ? 10.742 -1.045 -1.034 1 91.25 69 MET B O 1
ATOM 1534 N N . PRO B 1 70 ? 11.977 -0.208 0.554 1 88.94 70 PRO B N 1
ATOM 1535 C CA . PRO B 1 70 ? 13.094 -1.031 0.083 1 88.94 70 PRO B CA 1
ATOM 1536 C C . PRO B 1 70 ? 12.836 -2.527 0.249 1 88.94 70 PRO B C 1
ATOM 1538 O O . PRO B 1 70 ? 13.562 -3.348 -0.319 1 88.94 70 PRO B O 1
ATOM 1541 N N . LYS B 1 71 ? 11.844 -2.893 0.898 1 84.62 71 LYS B N 1
ATOM 1542 C CA . LYS B 1 71 ? 11.492 -4.301 1.062 1 84.62 71 LYS B CA 1
ATOM 1543 C C . LYS B 1 71 ? 10.758 -4.832 -0.163 1 84.62 71 LYS B C 1
ATOM 1545 O O . LYS B 1 71 ? 10.547 -6.039 -0.294 1 84.62 71 LYS B O 1
ATOM 1550 N N . PHE B 1 72 ? 10.312 -3.91 -1.037 1 86.88 72 PHE B N 1
ATOM 1551 C CA . PHE B 1 72 ? 9.695 -4.25 -2.314 1 86.88 72 PHE B CA 1
ATOM 1552 C C . PHE B 1 72 ? 10.648 -3.973 -3.469 1 86.88 72 PHE B C 1
ATOM 1554 O O . PHE B 1 72 ? 11.508 -3.094 -3.373 1 86.88 72 PHE B O 1
ATOM 1561 N N . THR B 1 73 ? 10.531 -4.836 -4.473 1 87.5 73 THR B N 1
ATOM 1562 C CA . THR B 1 73 ? 11.07 -4.398 -5.75 1 87.5 73 THR B CA 1
ATOM 1563 C C . THR B 1 73 ? 10.062 -3.537 -6.504 1 87.5 73 THR B C 1
ATOM 1565 O O . THR B 1 73 ? 9.062 -4.047 -7.012 1 87.5 73 THR B O 1
ATOM 1568 N N . ILE B 1 74 ? 10.383 -2.223 -6.551 1 91.81 74 ILE B N 1
ATOM 1569 C CA . ILE B 1 74 ? 9.422 -1.258 -7.066 1 91.81 74 ILE B CA 1
ATOM 1570 C C . ILE B 1 74 ? 9.742 -0.944 -8.531 1 91.81 74 ILE B C 1
ATOM 1572 O O . ILE B 1 74 ? 10.906 -0.761 -8.891 1 91.81 74 ILE B O 1
ATOM 1576 N N . GLY B 1 75 ? 8.719 -0.95 -9.312 1 90.38 75 GLY B N 1
ATOM 1577 C CA . GLY B 1 75 ? 8.852 -0.555 -10.703 1 90.38 75 GLY B CA 1
ATOM 1578 C C . GLY B 1 75 ? 7.766 -1.123 -11.594 1 90.38 75 GLY B C 1
ATOM 1579 O O . GLY B 1 75 ? 6.988 -1.979 -11.164 1 90.38 75 GLY B O 1
ATOM 1580 N N . ASN B 1 76 ? 7.68 -0.602 -12.781 1 83.69 76 ASN B N 1
ATOM 1581 C CA . ASN B 1 76 ? 6.645 -1.054 -13.703 1 83.69 76 ASN B CA 1
ATOM 1582 C C . ASN B 1 76 ? 7.18 -2.109 -14.672 1 83.69 76 ASN B C 1
ATOM 1584 O O . ASN B 1 76 ? 6.465 -2.557 -15.562 1 83.69 76 ASN B O 1
ATOM 1588 N N . ASN B 1 77 ? 8.32 -2.557 -14.367 1 79.12 77 ASN B N 1
ATOM 1589 C CA . ASN B 1 77 ? 8.953 -3.523 -15.258 1 79.12 77 ASN B CA 1
ATOM 1590 C C . ASN B 1 77 ? 8.508 -4.949 -14.938 1 79.12 77 ASN B C 1
ATOM 1592 O O . ASN B 1 77 ? 8.227 -5.273 -13.781 1 79.12 77 ASN B O 1
ATOM 1596 N N . TRP B 1 78 ? 8.375 -5.621 -16.047 1 73.88 78 TRP B N 1
ATOM 1597 C CA . TRP B 1 78 ? 8.125 -7.055 -15.953 1 73.88 78 TRP B CA 1
ATOM 1598 C C . TRP B 1 78 ? 9.398 -7.848 -16.219 1 73.88 78 TRP B C 1
ATOM 1600 O O . TRP B 1 78 ? 10.172 -7.516 -17.125 1 73.88 78 TRP B O 1
ATOM 1610 N N . ASN B 1 79 ? 9.625 -8.688 -15.117 1 70.44 79 ASN B N 1
ATOM 1611 C CA . ASN B 1 79 ? 10.719 -9.625 -15.359 1 70.44 79 ASN B CA 1
ATOM 1612 C C . ASN B 1 79 ? 10.211 -10.953 -15.914 1 70.44 79 ASN B C 1
ATOM 1614 O O . ASN B 1 79 ? 9.828 -11.844 -15.148 1 70.44 79 ASN B O 1
ATOM 1618 N N . ILE B 1 80 ? 10.141 -11.039 -17.172 1 61.5 80 ILE B N 1
ATOM 1619 C CA . ILE B 1 80 ? 9.602 -12.195 -17.891 1 61.5 80 ILE B CA 1
ATOM 1620 C C . ILE B 1 80 ? 10.414 -13.438 -17.531 1 61.5 80 ILE B C 1
ATOM 1622 O O . ILE B 1 80 ? 9.844 -14.508 -17.297 1 61.5 80 ILE B O 1
ATOM 1626 N N . SER B 1 81 ? 11.641 -13.25 -17.547 1 64.94 81 SER B N 1
ATOM 1627 C CA . SER B 1 81 ? 12.5 -14.406 -17.328 1 64.94 81 SER B CA 1
ATOM 1628 C C . SER B 1 81 ? 12.266 -15.008 -15.945 1 64.94 81 SER B C 1
ATOM 1630 O O . SER B 1 81 ? 12.367 -16.219 -15.766 1 64.94 81 SER B O 1
ATOM 1632 N N . GLN B 1 82 ? 11.844 -14.156 -15.141 1 63.69 82 GLN B N 1
ATOM 1633 C CA . GLN B 1 82 ? 11.648 -14.625 -13.773 1 63.69 82 GLN B CA 1
ATOM 1634 C C . GLN B 1 82 ? 10.172 -14.82 -13.461 1 63.69 82 GLN B C 1
ATOM 1636 O O . GLN B 1 82 ? 9.812 -15.406 -12.438 1 63.69 82 GLN B O 1
ATOM 1641 N N . GLY B 1 83 ? 9.414 -14.406 -14.414 1 64.81 83 GLY B N 1
ATOM 1642 C CA . GLY B 1 83 ? 7.98 -14.609 -14.281 1 64.81 83 GLY B CA 1
ATOM 1643 C C . GLY B 1 83 ? 7.34 -13.719 -13.234 1 64.81 83 GLY B C 1
ATOM 1644 O O . GLY B 1 83 ? 6.367 -14.117 -12.586 1 64.81 83 GLY B O 1
ATOM 1645 N N . TYR B 1 84 ? 8.086 -12.648 -12.852 1 69.81 84 TYR B N 1
ATOM 1646 C CA . TYR B 1 84 ? 7.43 -11.828 -11.836 1 69.81 84 TYR B CA 1
ATOM 1647 C C . TYR B 1 84 ? 7.402 -10.367 -12.258 1 69.81 84 TYR B C 1
ATOM 1649 O O . TYR B 1 84 ? 8.109 -9.961 -13.188 1 69.81 84 TYR B O 1
ATOM 1657 N N . ARG B 1 85 ? 6.48 -9.68 -11.719 1 78.19 85 ARG B N 1
ATOM 1658 C CA . ARG B 1 85 ? 6.363 -8.242 -11.891 1 78.19 85 ARG B CA 1
ATOM 1659 C C . ARG B 1 85 ? 6.754 -7.5 -10.617 1 78.19 85 ARG B C 1
ATOM 1661 O O . ARG B 1 85 ? 6.492 -7.977 -9.508 1 78.19 85 ARG B O 1
ATOM 1668 N N . ASN B 1 86 ? 7.457 -6.414 -10.914 1 87.94 86 ASN B N 1
ATOM 1669 C CA . ASN B 1 86 ? 7.738 -5.527 -9.789 1 87.94 86 ASN B CA 1
ATOM 1670 C C . ASN B 1 86 ? 6.453 -4.965 -9.188 1 87.94 86 ASN B C 1
ATOM 1672 O O . ASN B 1 86 ? 5.402 -4.98 -9.828 1 87.94 86 ASN B O 1
ATOM 1676 N N . THR B 1 87 ? 6.586 -4.598 -7.926 1 91.88 87 THR B N 1
ATOM 1677 C CA . THR B 1 87 ? 5.465 -3.916 -7.285 1 91.88 87 THR B CA 1
ATOM 1678 C C . THR B 1 87 ? 5.297 -2.508 -7.844 1 91.88 87 THR B C 1
ATOM 1680 O O . THR B 1 87 ? 6.266 -1.751 -7.941 1 91.88 87 THR B O 1
ATOM 1683 N N . ARG B 1 88 ? 4.141 -2.195 -8.281 1 94.62 88 ARG B N 1
ATOM 1684 C CA . ARG B 1 88 ? 3.852 -0.836 -8.734 1 94.62 88 ARG B CA 1
ATOM 1685 C C . ARG B 1 88 ? 3.121 -0.046 -7.652 1 94.62 88 ARG B C 1
ATOM 1687 O O . ARG B 1 88 ? 2.365 -0.617 -6.859 1 94.62 88 ARG B O 1
ATOM 1694 N N . ILE B 1 89 ? 3.402 1.229 -7.652 1 96.81 89 ILE B N 1
ATOM 1695 C CA . ILE B 1 89 ? 2.822 2.094 -6.633 1 96.81 89 ILE B CA 1
ATOM 1696 C C . ILE B 1 89 ? 2.125 3.279 -7.297 1 96.81 89 ILE B C 1
ATOM 1698 O O . ILE B 1 89 ? 2.65 3.865 -8.242 1 96.81 89 ILE B O 1
ATOM 1702 N N . SER B 1 90 ? 0.953 3.551 -6.922 1 98.31 90 SER B N 1
ATOM 1703 C CA . SER B 1 90 ? 0.226 4.777 -7.238 1 98.31 90 SER B CA 1
ATOM 1704 C C . SER B 1 90 ? 0.021 5.637 -5.996 1 98.31 90 SER B C 1
ATOM 1706 O O . SER B 1 90 ? -0.065 5.113 -4.883 1 98.31 90 SER B O 1
ATOM 1708 N N . VAL B 1 91 ? -0.044 6.945 -6.215 1 98.62 91 VAL B N 1
ATOM 1709 C CA . VAL B 1 91 ? -0.279 7.871 -5.113 1 98.62 91 VAL B CA 1
ATOM 1710 C C . VAL B 1 91 ? -1.502 8.734 -5.41 1 98.62 91 VAL B C 1
ATOM 1712 O O . VAL B 1 91 ? -1.564 9.391 -6.453 1 98.62 91 VAL B O 1
ATOM 1715 N N . VAL B 1 92 ? -2.398 8.727 -4.547 1 98.31 92 VAL B N 1
ATOM 1716 C CA . VAL B 1 92 ? -3.609 9.531 -4.598 1 98.31 92 VAL B CA 1
ATOM 1717 C C . VAL B 1 92 ? -3.682 10.438 -3.365 1 98.31 92 VAL B C 1
ATOM 1719 O O . VAL B 1 92 ? -3.471 9.977 -2.24 1 98.31 92 VAL B O 1
ATOM 1722 N N . THR B 1 93 ? -3.928 11.703 -3.58 1 96.62 93 THR B N 1
ATOM 1723 C CA . THR B 1 93 ? -4.148 12.617 -2.463 1 96.62 93 THR B CA 1
ATOM 1724 C C . THR B 1 93 ? -5.617 13.008 -2.367 1 96.62 93 THR B C 1
ATOM 1726 O O . THR B 1 93 ? -6.359 12.906 -3.348 1 96.62 93 THR B O 1
ATOM 1729 N N . TYR B 1 94 ? -5.977 13.32 -1.153 1 93.62 94 TYR B N 1
ATOM 1730 C CA . TYR B 1 94 ? -7.352 13.781 -1.011 1 93.62 94 TYR B CA 1
ATOM 1731 C C . TYR B 1 94 ? -7.457 14.867 0.055 1 93.62 94 TYR B C 1
ATOM 1733 O O . TYR B 1 94 ? -6.723 14.844 1.047 1 93.62 94 TYR B O 1
ATOM 1741 N N . ASP B 1 95 ? -8.25 15.758 -0.154 1 91.88 95 ASP B N 1
ATOM 1742 C CA . ASP B 1 95 ? -8.797 16.766 0.739 1 91.88 95 ASP B CA 1
ATOM 1743 C C . ASP B 1 95 ? -10.273 17.031 0.438 1 91.88 95 ASP B C 1
ATOM 1745 O O . ASP B 1 95 ? -11.109 16.141 0.593 1 91.88 95 ASP B O 1
ATOM 1749 N N . THR B 1 96 ? -10.625 18.188 -0.296 1 88.12 96 THR B N 1
ATOM 1750 C CA . THR B 1 96 ? -11.984 18.375 -0.799 1 88.12 96 THR B CA 1
ATOM 1751 C C . THR B 1 96 ? -12.219 17.531 -2.053 1 88.12 96 THR B C 1
ATOM 1753 O O . THR B 1 96 ? -13.297 16.969 -2.236 1 88.12 96 THR B O 1
ATOM 1756 N N . ASN B 1 97 ? -11.109 17.375 -2.748 1 90.94 97 ASN B N 1
ATOM 1757 C CA . ASN B 1 97 ? -11.109 16.547 -3.953 1 90.94 97 ASN B CA 1
ATOM 1758 C C . ASN B 1 97 ? -9.992 15.516 -3.922 1 90.94 97 ASN B C 1
ATOM 1760 O O . ASN B 1 97 ? -9.023 15.664 -3.18 1 90.94 97 ASN B O 1
ATOM 1764 N N . ALA B 1 98 ? -10.281 14.469 -4.699 1 94.38 98 ALA B N 1
ATOM 1765 C CA . ALA B 1 98 ? -9.234 13.469 -4.887 1 94.38 98 ALA B CA 1
ATOM 1766 C C . ALA B 1 98 ? -8.414 13.758 -6.145 1 94.38 98 ALA B C 1
ATOM 1768 O O . ALA B 1 98 ? -8.969 14.188 -7.16 1 94.38 98 ALA B O 1
ATOM 1769 N N . LYS B 1 99 ? -7.078 13.539 -6.035 1 96.38 99 LYS B N 1
ATOM 1770 C CA . LYS B 1 99 ? -6.168 13.75 -7.16 1 96.38 99 LYS B CA 1
ATOM 1771 C C . LYS B 1 99 ? -5.156 12.617 -7.266 1 96.38 99 LYS B C 1
ATOM 1773 O O . LYS B 1 99 ? -4.52 12.25 -6.277 1 96.38 99 LYS B O 1
ATOM 1778 N N . ILE B 1 100 ? -5.031 12.055 -8.492 1 98.31 100 ILE B N 1
ATOM 1779 C CA . ILE B 1 100 ? -3.918 11.148 -8.75 1 98.31 100 ILE B CA 1
ATOM 1780 C C . ILE B 1 100 ? -2.641 11.953 -8.984 1 98.31 100 ILE B C 1
ATOM 1782 O O . ILE B 1 100 ? -2.535 12.695 -9.961 1 98.31 100 ILE B O 1
ATOM 1786 N N . VAL B 1 101 ? -1.709 11.766 -8.102 1 98.31 101 VAL B N 1
ATOM 1787 C CA . VAL B 1 101 ? -0.482 12.547 -8.234 1 98.31 101 VAL B CA 1
ATOM 1788 C C . VAL B 1 101 ? 0.605 11.695 -8.883 1 98.31 101 VAL B C 1
ATOM 1790 O O . VAL B 1 101 ? 1.604 12.219 -9.375 1 98.31 101 VAL B O 1
ATOM 1793 N N . ALA B 1 102 ? 0.42 10.398 -8.844 1 98.5 102 ALA B N 1
ATOM 1794 C CA . ALA B 1 102 ? 1.286 9.453 -9.547 1 98.5 102 ALA B CA 1
ATOM 1795 C C . ALA B 1 102 ? 0.526 8.18 -9.914 1 98.5 102 ALA B C 1
ATOM 1797 O O . ALA B 1 102 ? -0.135 7.578 -9.07 1 98.5 102 ALA B O 1
ATOM 1798 N N . ASN B 1 103 ? 0.636 7.84 -11.156 1 97.81 103 ASN B N 1
ATOM 1799 C CA . ASN B 1 103 ? 0.073 6.574 -11.617 1 97.81 103 ASN B CA 1
ATOM 1800 C C . ASN B 1 103 ? 1.061 5.426 -11.445 1 97.81 103 ASN B C 1
ATOM 1802 O O . ASN B 1 103 ? 2.203 5.637 -11.039 1 97.81 103 ASN B O 1
ATOM 1806 N N . PHE B 1 104 ? 0.596 4.301 -11.859 1 96.12 104 PHE B N 1
ATOM 1807 C CA . PHE B 1 104 ? 1.398 3.096 -11.672 1 96.12 104 PHE B CA 1
ATOM 1808 C C . PHE B 1 104 ? 2.639 3.131 -12.562 1 96.12 104 PHE B C 1
ATOM 1810 O O . PHE B 1 104 ? 3.611 2.418 -12.305 1 96.12 104 PHE B O 1
ATOM 1817 N N . THR B 1 105 ? 2.682 3.92 -13.562 1 95.62 105 THR B N 1
ATOM 1818 C CA . THR B 1 105 ? 3.801 3.957 -14.492 1 95.62 105 THR B CA 1
ATOM 1819 C C . THR B 1 105 ? 4.801 5.035 -14.094 1 95.62 105 THR B C 1
ATOM 1821 O O . THR B 1 105 ? 5.914 5.086 -14.625 1 95.62 105 THR B O 1
ATOM 1824 N N . ASP B 1 106 ? 4.473 5.805 -13.156 1 97.06 106 ASP B N 1
ATOM 1825 C CA . ASP B 1 106 ? 5.266 6.996 -12.859 1 97.06 106 ASP B CA 1
ATOM 1826 C C . ASP B 1 106 ? 6.383 6.684 -11.867 1 97.06 106 ASP B C 1
ATOM 1828 O O . ASP B 1 106 ? 7.348 7.438 -11.758 1 97.06 106 ASP B O 1
ATOM 1832 N N . ILE B 1 107 ? 6.234 5.711 -11.07 1 96.88 107 ILE B N 1
ATOM 1833 C CA . ILE B 1 107 ? 7.176 5.406 -10 1 96.88 107 ILE B CA 1
ATOM 1834 C C . ILE B 1 107 ? 7.969 4.148 -10.352 1 96.88 107 ILE B C 1
ATOM 1836 O O . ILE B 1 107 ? 7.422 3.043 -10.352 1 96.88 107 ILE B O 1
ATOM 1840 N N . ASN B 1 108 ? 9.297 4.285 -10.594 1 94.94 108 ASN B N 1
ATOM 1841 C CA . ASN B 1 108 ? 10.125 3.162 -11.023 1 94.94 108 ASN B CA 1
ATOM 1842 C C . ASN B 1 108 ? 11.242 2.873 -10.023 1 94.94 108 ASN B C 1
ATOM 1844 O O . ASN B 1 108 ? 12.055 1.968 -10.234 1 94.94 108 ASN B O 1
ATOM 1848 N N . SER B 1 109 ? 11.312 3.604 -8.969 1 94.94 109 SER B N 1
ATOM 1849 C CA . SER B 1 109 ? 12.312 3.438 -7.918 1 94.94 109 SER B CA 1
ATOM 1850 C C . SER B 1 109 ? 11.852 4.066 -6.609 1 94.94 109 SER B C 1
ATOM 1852 O O . SER B 1 109 ? 10.875 4.812 -6.586 1 94.94 109 SER B O 1
ATOM 1854 N N . ILE B 1 110 ? 12.562 3.793 -5.629 1 95.12 110 ILE B N 1
ATOM 1855 C CA . ILE B 1 110 ? 12.297 4.406 -4.336 1 95.12 110 ILE B CA 1
ATOM 1856 C C . ILE B 1 110 ? 12.539 5.91 -4.414 1 95.12 110 ILE B C 1
ATOM 1858 O O . ILE B 1 110 ? 11.82 6.699 -3.795 1 95.12 110 ILE B O 1
ATOM 1862 N N . GLY B 1 111 ? 13.57 6.262 -5.16 1 97.19 111 GLY B N 1
ATOM 1863 C CA . GLY B 1 111 ? 13.836 7.676 -5.371 1 97.19 111 GLY B CA 1
ATOM 1864 C C . GLY B 1 111 ? 12.672 8.414 -6.004 1 97.19 111 GLY B C 1
ATOM 1865 O O . GLY B 1 111 ? 12.344 9.531 -5.598 1 97.19 111 GLY B O 1
ATOM 1866 N N . ASP B 1 112 ? 12.016 7.793 -6.996 1 97.88 112 ASP B N 1
ATOM 1867 C CA . ASP B 1 112 ? 10.844 8.391 -7.613 1 97.88 112 ASP B CA 1
ATOM 1868 C C . ASP B 1 112 ? 9.734 8.625 -6.586 1 97.88 112 ASP B C 1
ATOM 1870 O O . ASP B 1 112 ? 9.133 9.695 -6.547 1 97.88 112 ASP B O 1
ATOM 1874 N N . LEU B 1 113 ? 9.523 7.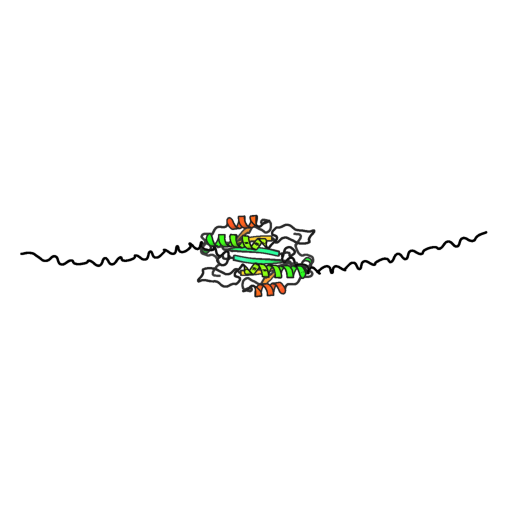609 -5.828 1 98 113 LEU B N 1
ATOM 1875 C CA . LEU B 1 113 ? 8.477 7.707 -4.812 1 98 113 LEU B CA 1
ATOM 1876 C C . LEU B 1 113 ? 8.789 8.828 -3.826 1 98 113 LEU B C 1
ATOM 1878 O O . LEU B 1 113 ? 7.93 9.672 -3.547 1 98 113 LEU B O 1
ATOM 1882 N N . SER B 1 114 ? 9.992 8.836 -3.352 1 97.38 114 SER B N 1
ATOM 1883 C CA . SER B 1 114 ? 10.406 9.859 -2.395 1 97.38 114 SER B CA 1
ATOM 1884 C C . SER B 1 114 ? 10.242 11.258 -2.975 1 97.38 114 SER B C 1
ATOM 1886 O O . SER B 1 114 ? 9.773 12.172 -2.289 1 97.38 114 SER B O 1
ATOM 1888 N N . ASN B 1 115 ? 10.594 11.414 -4.203 1 98.12 115 ASN B N 1
ATOM 1889 C CA . ASN B 1 115 ? 10.461 12.711 -4.855 1 98.12 115 ASN B CA 1
ATOM 1890 C C . ASN B 1 115 ? 9.008 13.164 -4.914 1 98.12 115 ASN B C 1
ATOM 1892 O O . ASN B 1 115 ? 8.695 14.32 -4.613 1 98.12 115 ASN B O 1
ATOM 1896 N N . ILE B 1 116 ? 8.141 12.281 -5.293 1 98.12 116 ILE B N 1
ATOM 1897 C CA . ILE B 1 116 ? 6.719 12.594 -5.395 1 98.12 116 ILE B CA 1
ATOM 1898 C C . ILE B 1 116 ? 6.172 12.977 -4.02 1 98.12 116 ILE B C 1
ATOM 1900 O O . ILE B 1 116 ? 5.5 14 -3.873 1 98.12 116 ILE B O 1
ATOM 1904 N N . LEU B 1 117 ? 6.5 12.203 -3.059 1 97.81 117 LEU B N 1
ATOM 1905 C CA . LEU B 1 117 ? 5.969 12.438 -1.721 1 97.81 117 LEU B CA 1
ATOM 1906 C C . LEU B 1 117 ? 6.508 13.734 -1.141 1 97.81 117 LEU B C 1
ATOM 1908 O O . LEU B 1 117 ? 5.801 14.438 -0.413 1 97.81 117 LEU B O 1
ATOM 1912 N N . ASN B 1 118 ? 7.703 14.07 -1.491 1 97.44 118 ASN B N 1
ATOM 1913 C CA . ASN B 1 118 ? 8.328 15.281 -0.965 1 97.44 118 ASN B CA 1
ATOM 1914 C C . ASN B 1 118 ? 7.758 16.531 -1.613 1 97.44 118 ASN B C 1
ATOM 1916 O O . ASN B 1 118 ? 7.988 17.641 -1.132 1 97.44 118 ASN B O 1
ATOM 1920 N N . THR B 1 119 ? 6.977 16.391 -2.656 1 97.12 119 THR B N 1
ATOM 1921 C CA . THR B 1 119 ? 6.375 17.547 -3.299 1 97.12 119 THR B CA 1
ATOM 1922 C C . THR B 1 119 ? 4.992 17.828 -2.719 1 97.12 119 THR B C 1
ATOM 1924 O O . THR B 1 119 ? 4.391 18.859 -3.012 1 97.12 119 THR B O 1
ATOM 1927 N N . LEU B 1 120 ? 4.52 16.969 -1.962 1 97 120 LEU B N 1
ATOM 1928 C CA . LEU B 1 120 ? 3.18 17.141 -1.415 1 97 120 LEU B CA 1
ATOM 1929 C C . LEU B 1 120 ? 3.152 18.281 -0.402 1 97 120 LEU B C 1
ATOM 1931 O O . LEU B 1 120 ? 4.094 18.453 0.377 1 97 120 LEU B O 1
ATOM 1935 N N . THR B 1 121 ? 2.055 19.031 -0.446 1 95.44 121 THR B N 1
ATOM 1936 C CA . THR B 1 121 ? 1.812 20.125 0.499 1 95.44 121 THR B CA 1
ATOM 1937 C C . THR B 1 121 ? 0.381 20.078 1.023 1 95.44 121 THR B C 1
ATOM 1939 O O . THR B 1 121 ? -0.535 19.672 0.306 1 95.44 121 THR B O 1
ATOM 1942 N N . ALA B 1 122 ? 0.29 20.438 2.303 1 92.38 122 ALA B N 1
ATOM 1943 C CA . ALA B 1 122 ? -1.054 20.516 2.869 1 92.38 122 ALA B CA 1
ATOM 1944 C C . ALA B 1 122 ? -1.846 21.672 2.244 1 92.38 122 ALA B C 1
ATOM 1946 O O . ALA B 1 122 ? -1.304 22.75 2.014 1 92.38 122 ALA B O 1
ATOM 1947 N N . SER B 1 123 ? -3.025 21.266 1.875 1 90.12 123 SER B N 1
ATOM 1948 C CA . SER B 1 123 ? -3.908 22.312 1.386 1 90.12 123 SER B CA 1
ATOM 1949 C C . SER B 1 123 ? -4.52 23.109 2.539 1 90.12 123 SER B C 1
ATOM 1951 O O . SER B 1 123 ? -4.242 22.828 3.705 1 90.12 123 SER B O 1
ATOM 1953 N N . ASN B 1 124 ? -5.273 24.172 2.236 1 84.69 124 ASN B N 1
ATOM 1954 C CA . ASN B 1 124 ? -5.957 24.984 3.24 1 84.69 124 ASN B CA 1
ATOM 1955 C C . ASN B 1 124 ? -7.332 24.406 3.58 1 84.69 124 ASN B C 1
ATOM 1957 O O . ASN B 1 124 ? -8.055 24.969 4.41 1 84.69 124 ASN B O 1
ATOM 1961 N N . SER B 1 125 ? -7.648 23.344 2.889 1 77.62 125 SER B N 1
ATOM 1962 C CA . SER B 1 125 ? -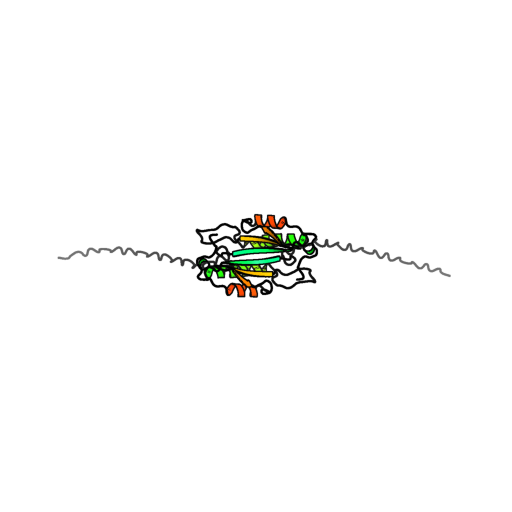8.961 22.75 3.133 1 77.62 125 SER B CA 1
ATOM 1963 C C . SER B 1 125 ? -9.055 22.172 4.539 1 77.62 125 SER B C 1
ATOM 1965 O O . SER B 1 125 ? -8.172 21.422 4.961 1 77.62 125 SER B O 1
ATOM 1967 N N . GLN B 1 126 ? -10.008 22.797 5.277 1 68.06 126 GLN B N 1
ATOM 1968 C CA . GLN B 1 126 ? -10.25 22.312 6.629 1 68.06 126 GLN B CA 1
ATOM 1969 C C . GLN B 1 126 ? -11.18 21.094 6.617 1 68.06 126 GLN B C 1
ATOM 1971 O O . GLN B 1 126 ? -11.398 20.469 7.652 1 68.06 126 GLN B O 1
ATOM 1976 N N . GLU B 1 127 ? -11.875 20.906 5.457 1 58.44 127 GLU B N 1
ATOM 1977 C CA . GLU B 1 127 ? -12.875 19.844 5.359 1 58.44 127 GLU B CA 1
ATOM 1978 C C . GLU B 1 127 ? -12.219 18.469 5.383 1 58.44 127 GLU B C 1
ATOM 1980 O O . GLU B 1 127 ? -12.898 17.438 5.246 1 58.44 127 GLU B O 1
ATOM 1985 N N . ALA B 1 128 ? -11.062 18.328 5.262 1 52.62 128 ALA B N 1
ATOM 1986 C CA . ALA B 1 128 ? -10.688 16.953 4.98 1 52.62 128 ALA B CA 1
ATOM 1987 C C . ALA B 1 128 ? -11.305 15.992 6 1 52.62 128 ALA B C 1
ATOM 1989 O O . ALA B 1 128 ? -11.523 16.375 7.156 1 52.62 128 ALA B O 1
ATOM 1990 N N . ASN B 1 129 ? -11.922 14.797 5.438 1 47.84 129 ASN B N 1
ATOM 1991 C CA . ASN B 1 129 ? -12.703 13.602 5.742 1 47.84 129 ASN B CA 1
ATOM 1992 C C . ASN B 1 129 ? -12.109 12.828 6.91 1 47.84 129 ASN B C 1
ATOM 1994 O O . ASN B 1 129 ? -12.062 11.594 6.883 1 47.84 129 ASN B O 1
ATOM 1998 N N . LEU B 1 130 ? -11.289 13.297 7.582 1 44.97 130 LEU B N 1
ATOM 1999 C CA . LEU B 1 130 ? -10.961 12.477 8.742 1 44.97 130 LEU B CA 1
ATOM 2000 C C . LEU B 1 130 ? -12.227 11.883 9.359 1 44.97 130 LEU B C 1
ATOM 2002 O O . LEU B 1 130 ? -12.172 10.82 9.977 1 44.97 130 LEU B O 1
ATOM 2006 N N . LEU B 1 131 ? -13.25 12.727 9.664 1 40.66 131 LEU B N 1
ATOM 2007 C CA . LEU B 1 131 ? -14.359 12.391 10.547 1 40.66 131 LEU B CA 1
ATOM 2008 C C . LEU B 1 131 ? -15.32 11.422 9.859 1 40.66 131 LEU B C 1
ATOM 2010 O O . LEU B 1 131 ? -16.25 10.922 10.484 1 40.66 131 LEU B O 1
ATOM 2014 N N . GLU B 1 132 ? -15.258 11.367 8.539 1 36.09 132 GLU B N 1
ATOM 2015 C CA . GLU B 1 132 ? -16.359 10.508 8.109 1 36.09 132 GLU B CA 1
ATOM 2016 C C . GLU B 1 132 ? -15.922 9.055 8.016 1 36.09 132 GLU B C 1
ATOM 2018 O O . GLU B 1 132 ? -14.797 8.766 7.59 1 36.09 132 GLU B O 1
#

Nearest PDB structures (foldseek):
  4cnb-assembly1_A  TM=8.532E-01  e=6.764E-05  Mytilus galloprovincialis
  4cn9-assembly2_B  TM=8.276E-01  e=4.244E-05  Mytilus galloprovincialis
  4cnb-assembly2_B  TM=7.982E-01  e=7.230E-05  Mytilus galloprovincialis
  4a0q-assembly2_B  TM=8.192E-01  e=1.407E-04  Homo sapiens
  4a0q-assembly1_A  TM=8.192E-01  e=2.927E-04  Homo sapiens

Solvent-accessible surface area (backbone atoms only — not comparable to full-atom values): 15054 Å² total; per-residue (Å²): 134,85,79,77,80,78,81,78,80,78,79,80,76,79,76,76,76,74,76,68,75,74,69,71,69,73,76,68,66,76,71,70,67,60,44,35,38,54,17,54,37,35,37,36,42,37,35,53,29,14,38,86,41,33,64,66,27,46,48,29,40,32,54,27,45,66,67,54,49,74,64,47,47,51,10,68,53,70,40,68,94,74,64,17,28,32,31,23,40,27,36,32,38,32,37,92,55,77,42,80,78,34,49,46,80,66,24,57,38,68,66,44,46,43,53,57,42,67,67,62,64,47,39,82,42,76,72,34,64,78,85,108,130,91,73,82,80,80,79,76,79,77,79,78,77,76,77,75,75,73,74,68,73,74,71,70,68,72,77,66,65,77,70,73,67,59,45,36,37,54,17,56,37,36,36,36,40,37,34,52,30,13,37,86,41,33,64,67,28,46,49,29,40,33,53,27,47,66,66,55,51,74,64,48,47,50,11,70,52,70,38,68,93,73,65,18,28,32,31,23,40,26,35,32,38,32,38,92,55,78,43,80,79,35,50,47,81,66,25,59,38,70,67,44,48,44,54,56,44,67,66,63,65,46,38,84,40,77,70,37,64,76,86,110

pLDDT: mean 73.52, std 25.04, range [24.83, 98.62]

InterPro domains:
  IPR002035 von Willebrand factor, type A [PF00092] (42-129)
  IPR002035 von Willebrand factor, type A [PS50234] (42-132)
  IPR036465 von Willebrand factor A-like domain superfamily [G3DSA:3.40.50.410] (27-132)
  IPR036465 von Willebrand factor A-like domain superfamily [SSF53300] (40-130)

Secondary structure (DSSP, 8-state):
-----------------------------------GGGS-EEEEEEEE-STTTHHHHHHHHHHHHHHHGGGS-BSS-EETTTTEEPBEEEEEEESSSEEEEE-TTT--SHHHHHHHHHT----S-S--SS--/-----------------------------------GGGS-EEEEEEEE-STTTHHHHHHHHHHHHHHHGGGS-BSS-EETTTTEEPBEEEEEEESSSEEEEE-TTT--SHHHHHHHHHT----S-S--SS--

Sequence (264 aa):
MKFNLLFFTALFVVLNAAVIPSNKIPSSKPECSTNASTAYLDIILMIDTSANMGSINLRKISTTMSLIMPKFTIGNNWNISQGYRNTRISVVTYDTNAKIVANFTDINSIGDLSNILNTLTASNSQEANLLEMKFNLLFFTALFVVLNAAVIPSNKIPSSKPECSTNASTAYLDIILMIDTSANMGSINLRKISTTMSLIMPKFTIGNNWNISQGYRNTRISVVTYDTNAKIVANFTDINSIGDLSNILNTLTASNSQEANLLE

Radius of gyration: 34.7 Å; Cα contacts (8 Å, |Δi|>4): 465; chains: 2; bounding box: 77×134×106 Å

Organism: NCBI:txid290746